Protein AF-A0A7S2D894-F1 (afdb_monomer)

Secondary structure (DSSP, 8-state):
------S-GGGT---TT---TT--EEEE-SSEEEEE-TTT--EEEEE-GGGTT--TT---TT--EEEE-SSEEEEE-TTT-BEEEEE-GGGTT--TT-B-TT--EEEE-SSEEEEE-TTT--EEEEE--SGGGT-HHHHTT----TTEEEEE-SSEEEEEETTTTEEEEEESHHHH--TT---TT--------

Structure (mmCIF, N/CA/C/O backbone):
data_AF-A0A7S2D894-F1
#
_entry.id   AF-A0A7S2D894-F1
#
loop_
_atom_site.group_PDB
_atom_site.id
_atom_site.type_symbol
_atom_site.label_atom_id
_atom_site.label_alt_id
_atom_site.label_comp_id
_atom_site.label_asym_id
_atom_site.label_entity_id
_atom_site.label_seq_id
_atom_site.pdbx_PDB_ins_code
_atom_site.Cartn_x
_atom_site.Cartn_y
_atom_site.Cartn_z
_atom_site.occupancy
_atom_site.B_iso_or_equiv
_atom_site.auth_seq_id
_atom_site.auth_comp_id
_atom_site.auth_asym_id
_atom_site.auth_atom_id
_atom_site.pdbx_PDB_model_num
ATOM 1 N N . GLY A 1 1 ? 8.855 -18.938 -13.228 1.00 66.06 1 GLY A N 1
ATOM 2 C CA . GLY A 1 1 ? 7.550 -18.723 -13.880 1.00 66.06 1 GLY A CA 1
ATOM 3 C C . GLY A 1 1 ? 7.700 -17.667 -14.952 1.00 66.06 1 GLY A C 1
ATOM 4 O O . GLY A 1 1 ? 8.710 -16.975 -14.951 1.00 66.06 1 GLY A O 1
ATOM 5 N N . THR A 1 2 ? 6.737 -17.564 -15.861 1.00 84.06 2 THR A N 1
ATOM 6 C CA . THR A 1 2 ? 6.652 -16.493 -16.866 1.00 84.06 2 THR A CA 1
ATOM 7 C C . THR A 1 2 ? 5.579 -15.498 -16.435 1.00 84.06 2 THR A C 1
ATOM 9 O O . THR A 1 2 ? 4.504 -15.926 -16.018 1.00 84.06 2 THR A O 1
ATOM 12 N N . VAL A 1 3 ? 5.857 -14.196 -16.515 1.00 91.06 3 VAL A N 1
ATOM 13 C CA . VAL A 1 3 ? 4.852 -13.151 -16.259 1.00 91.06 3 VAL A CA 1
ATOM 14 C C . VAL A 1 3 ? 4.133 -12.830 -17.567 1.00 91.06 3 VAL A C 1
ATOM 16 O O . VAL A 1 3 ? 4.747 -12.801 -18.631 1.00 91.06 3 VAL A O 1
ATOM 19 N N . THR A 1 4 ? 2.821 -12.637 -17.508 1.00 94.25 4 THR A N 1
ATOM 20 C CA . THR A 1 4 ? 1.994 -12.262 -18.659 1.00 94.25 4 THR A CA 1
ATOM 21 C C . THR A 1 4 ? 1.015 -11.193 -18.215 1.00 94.25 4 THR A C 1
ATOM 23 O O . THR A 1 4 ? 0.471 -11.282 -17.116 1.00 94.25 4 THR A O 1
ATOM 26 N N . CYS A 1 5 ? 0.799 -10.199 -19.071 1.00 96.00 5 CYS A N 1
ATOM 27 C CA . CYS A 1 5 ? -0.070 -9.063 -18.801 1.00 96.00 5 CYS A CA 1
ATOM 28 C C . CYS A 1 5 ? -1.133 -8.955 -19.889 1.00 96.00 5 CYS A C 1
ATOM 30 O O . CYS A 1 5 ? -0.911 -9.357 -21.034 1.00 96.00 5 CYS A O 1
ATOM 32 N N . TRP A 1 6 ? -2.299 -8.452 -19.503 1.00 96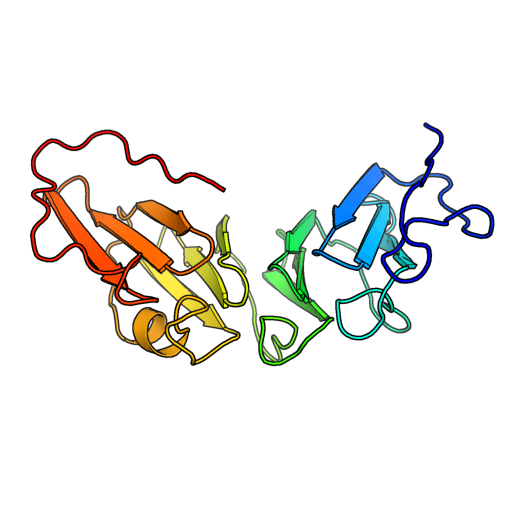.56 6 TRP A N 1
ATOM 33 C CA . TRP A 1 6 ? -3.417 -8.170 -20.393 1.00 96.56 6 TRP A CA 1
ATOM 34 C C . TRP A 1 6 ? -4.226 -6.998 -19.833 1.00 96.56 6 TRP A C 1
ATOM 36 O O . TRP A 1 6 ? -4.169 -6.714 -18.637 1.00 96.56 6 TRP A O 1
ATOM 46 N N . GLY A 1 7 ? -5.017 -6.346 -20.685 1.00 96.62 7 GLY A N 1
ATOM 47 C CA . GLY A 1 7 ? -5.858 -5.207 -20.310 1.00 96.62 7 GLY A CA 1
ATOM 48 C C . GLY A 1 7 ? -5.353 -3.894 -20.900 1.00 96.62 7 GLY A C 1
ATOM 49 O O . GLY A 1 7 ? -4.698 -3.892 -21.939 1.00 96.62 7 GLY A O 1
ATOM 50 N N . ASP A 1 8 ? -5.691 -2.781 -20.250 1.00 96.88 8 ASP A N 1
ATOM 51 C CA . ASP A 1 8 ? -5.277 -1.443 -20.675 1.00 96.88 8 ASP A CA 1
ATOM 52 C C . ASP A 1 8 ? -3.750 -1.275 -20.537 1.00 96.88 8 ASP A C 1
ATOM 54 O O . ASP A 1 8 ? -3.239 -1.331 -19.413 1.00 96.88 8 ASP A O 1
ATOM 58 N N . PRO A 1 9 ? -3.005 -1.046 -21.637 1.00 94.38 9 PRO A N 1
ATOM 59 C CA . PRO A 1 9 ? -1.559 -0.847 -21.588 1.00 94.38 9 PRO A CA 1
ATOM 60 C C . PRO A 1 9 ? -1.128 0.307 -20.675 1.00 94.38 9 PRO A C 1
ATOM 62 O O . PRO A 1 9 ? -0.107 0.187 -20.000 1.00 94.38 9 PRO A O 1
ATOM 65 N N . ALA A 1 10 ? -1.913 1.390 -20.597 1.00 94.31 10 ALA A N 1
ATOM 66 C CA . ALA A 1 10 ? -1.601 2.535 -19.739 1.00 94.31 10 ALA A CA 1
ATOM 67 C C . ALA A 1 10 ? -1.714 2.190 -18.245 1.00 94.31 10 ALA A C 1
ATOM 69 O O . ALA A 1 10 ? -1.008 2.765 -17.421 1.00 94.31 10 ALA A O 1
ATOM 70 N N . ALA A 1 11 ? -2.550 1.205 -17.907 1.00 95.94 11 ALA A N 1
ATOM 71 C CA . ALA A 1 11 ? -2.736 0.692 -16.554 1.00 95.94 11 ALA A CA 1
ATOM 72 C C . ALA A 1 11 ? -1.860 -0.538 -16.240 1.00 95.94 11 ALA A C 1
ATOM 74 O O . ALA A 1 11 ? -2.081 -1.200 -15.230 1.00 95.94 11 ALA A O 1
ATOM 75 N N . GLY A 1 12 ? -0.895 -0.874 -17.105 1.00 95.69 12 GLY A N 1
ATOM 76 C CA . GLY A 1 12 ? 0.020 -2.004 -16.919 1.00 95.69 12 GLY A CA 1
ATOM 77 C C . GLY A 1 12 ? -0.404 -3.316 -17.592 1.00 95.69 12 GLY A C 1
ATOM 78 O O . GLY A 1 12 ? 0.168 -4.369 -17.308 1.00 95.69 12 GLY A O 1
ATOM 79 N N . GLY A 1 13 ? -1.374 -3.260 -18.508 1.00 96.81 13 GLY A N 1
ATOM 80 C CA . GLY A 1 13 ? -1.838 -4.401 -19.301 1.00 96.81 13 GLY A CA 1
ATOM 81 C C . GLY A 1 13 ? -0.860 -4.894 -20.376 1.00 96.81 13 GLY A C 1
ATOM 82 O O . GLY A 1 13 ? -1.142 -5.902 -21.019 1.00 96.81 13 GLY A O 1
ATOM 83 N N . ASP A 1 14 ? 0.287 -4.233 -20.561 1.00 95.31 14 ASP A N 1
ATOM 84 C CA . ASP A 1 14 ? 1.365 -4.662 -21.459 1.00 95.31 14 ASP A CA 1
ATOM 85 C C . ASP A 1 14 ? 2.699 -4.752 -20.704 1.00 95.31 14 ASP A C 1
ATOM 87 O O . ASP A 1 14 ? 3.135 -3.790 -20.074 1.00 95.31 14 ASP A O 1
ATOM 91 N N . CYS A 1 15 ? 3.347 -5.916 -20.772 1.00 94.88 15 CYS A N 1
ATOM 92 C CA . CYS A 1 15 ? 4.665 -6.162 -20.180 1.00 94.88 15 CYS A CA 1
ATOM 93 C C . CYS A 1 15 ? 5.618 -6.920 -21.109 1.00 94.88 15 CYS A C 1
ATOM 95 O O . CYS A 1 15 ? 6.572 -7.545 -20.646 1.00 94.88 15 CYS A O 1
ATOM 97 N N . ARG A 1 16 ? 5.369 -6.894 -22.424 1.00 92.94 16 ARG A N 1
ATOM 98 C CA . ARG A 1 16 ? 6.169 -7.660 -23.397 1.00 92.94 16 ARG A CA 1
ATOM 99 C C . ARG A 1 16 ? 7.630 -7.209 -23.469 1.00 92.94 16 ARG A C 1
ATOM 101 O O . ARG A 1 16 ? 8.493 -8.035 -23.741 1.00 92.94 16 ARG A O 1
ATOM 108 N N . ASP A 1 17 ? 7.890 -5.939 -23.168 1.00 91.94 17 ASP A N 1
ATOM 109 C CA . ASP A 1 17 ? 9.224 -5.329 -23.228 1.00 91.94 17 ASP A CA 1
ATOM 110 C C . ASP A 1 17 ? 9.919 -5.245 -21.852 1.00 91.94 17 ASP A C 1
ATOM 112 O O . ASP A 1 17 ? 10.939 -4.570 -21.705 1.00 91.94 17 ASP A O 1
ATOM 116 N N . LEU A 1 18 ? 9.376 -5.914 -20.825 1.00 94.88 18 LEU A N 1
ATOM 117 C CA . LEU A 1 18 ? 9.911 -5.881 -19.461 1.00 94.88 18 LEU A CA 1
ATOM 118 C C . LEU A 1 18 ? 10.742 -7.130 -19.139 1.00 94.88 18 LEU A C 1
ATOM 120 O O . LEU A 1 18 ? 10.306 -8.264 -19.345 1.00 94.88 18 LEU A O 1
ATOM 124 N N . ASP A 1 19 ? 11.918 -6.931 -18.539 1.00 92.69 19 ASP A N 1
ATOM 125 C CA . ASP A 1 19 ? 12.706 -8.021 -17.955 1.00 92.69 19 ASP A CA 1
ATOM 126 C C . ASP A 1 19 ? 12.178 -8.389 -16.561 1.00 92.69 19 ASP A C 1
ATOM 128 O O . ASP A 1 19 ? 12.599 -7.847 -15.537 1.00 92.69 19 ASP A O 1
ATOM 132 N N . LEU A 1 20 ? 11.257 -9.350 -16.538 1.00 95.12 20 LEU A N 1
ATOM 133 C CA . LEU A 1 20 ? 10.632 -9.883 -15.323 1.00 95.12 20 LEU A CA 1
ATOM 134 C C . LEU A 1 20 ? 11.240 -11.235 -14.903 1.00 95.12 20 LEU A C 1
ATOM 136 O O . LEU A 1 20 ? 10.632 -12.020 -14.166 1.00 95.12 20 LEU A O 1
ATOM 140 N N . ALA A 1 21 ? 12.441 -11.555 -15.395 1.00 92.81 21 ALA A N 1
ATOM 141 C CA . ALA A 1 21 ? 13.112 -12.796 -15.043 1.00 92.81 21 ALA A CA 1
ATOM 142 C C . ALA A 1 21 ? 13.540 -12.793 -13.567 1.00 92.81 21 ALA A C 1
ATOM 144 O O . ALA A 1 21 ? 14.155 -11.853 -13.059 1.00 92.81 21 ALA A O 1
ATOM 145 N N . GLY A 1 22 ? 13.234 -13.890 -12.871 1.00 92.75 22 GLY A N 1
ATOM 146 C CA . GLY A 1 22 ? 13.586 -14.060 -11.461 1.00 92.75 22 GLY A CA 1
ATOM 147 C C . GLY A 1 22 ? 12.704 -13.280 -10.483 1.00 92.75 22 GLY A C 1
ATOM 148 O O . GLY A 1 22 ? 13.035 -13.240 -9.301 1.00 92.75 22 GLY A O 1
ATOM 149 N N . THR A 1 23 ? 11.598 -12.681 -10.934 1.00 95.00 23 THR A N 1
ATOM 150 C CA . THR A 1 23 ? 10.561 -12.139 -10.047 1.00 95.00 23 THR A CA 1
ATOM 151 C C . THR A 1 23 ? 10.047 -13.223 -9.103 1.00 95.00 23 THR A C 1
ATOM 153 O O . THR A 1 23 ? 9.731 -14.335 -9.534 1.00 95.00 23 THR A O 1
ATOM 156 N N . THR A 1 24 ? 9.957 -12.891 -7.815 1.00 94.62 24 THR A N 1
ATOM 157 C CA . THR A 1 24 ? 9.376 -13.765 -6.787 1.00 94.62 24 THR A CA 1
ATOM 158 C C . THR A 1 24 ? 7.957 -13.341 -6.436 1.00 94.62 24 THR A C 1
ATOM 160 O O . THR A 1 24 ? 7.134 -14.195 -6.127 1.00 94.62 24 THR A O 1
ATOM 163 N N . ASP A 1 25 ? 7.660 -12.041 -6.527 1.00 95.56 25 ASP A N 1
ATOM 164 C CA . ASP A 1 25 ? 6.392 -11.457 -6.098 1.00 95.56 25 ASP A CA 1
ATOM 165 C C . ASP A 1 25 ? 5.964 -10.322 -7.030 1.00 95.56 25 ASP A C 1
ATOM 167 O O . ASP A 1 25 ? 6.802 -9.574 -7.537 1.00 95.56 25 ASP A O 1
ATOM 171 N N . ILE A 1 26 ? 4.655 -10.174 -7.226 1.00 96.62 26 ILE A N 1
ATOM 172 C CA . ILE A 1 26 ? 4.049 -9.066 -7.970 1.00 96.62 26 ILE A CA 1
ATOM 173 C C . ILE A 1 26 ? 2.983 -8.427 -7.089 1.00 96.62 26 ILE A C 1
ATOM 175 O O . ILE A 1 26 ? 2.198 -9.130 -6.454 1.00 96.62 26 ILE A O 1
ATOM 179 N N . TYR A 1 27 ? 2.955 -7.100 -7.079 1.00 97.81 27 TYR A N 1
ATOM 180 C CA . TYR A 1 27 ? 1.959 -6.297 -6.377 1.00 97.81 27 TYR A CA 1
ATOM 181 C C . TYR A 1 27 ? 1.362 -5.278 -7.336 1.00 97.81 27 TYR A C 1
ATOM 183 O O . TYR A 1 27 ? 1.982 -4.940 -8.346 1.00 97.81 27 TYR A O 1
ATOM 191 N N . SER A 1 28 ? 0.177 -4.772 -7.006 1.00 98.00 28 SER A N 1
ATOM 192 C CA . SER A 1 28 ? -0.565 -3.857 -7.866 1.00 98.00 28 SER A CA 1
ATOM 193 C C . SER A 1 28 ? -1.259 -2.758 -7.073 1.00 98.00 28 SER A C 1
ATOM 195 O O . SER A 1 28 ? -1.838 -3.024 -6.022 1.00 98.00 28 SER A O 1
ATOM 197 N N . THR A 1 29 ? -1.274 -1.551 -7.625 1.00 98.38 29 THR A N 1
ATOM 198 C CA . THR A 1 29 ? -2.331 -0.570 -7.363 1.00 98.38 29 THR A CA 1
ATOM 199 C C . THR A 1 29 ? -3.428 -0.762 -8.413 1.00 98.38 29 THR A C 1
ATOM 201 O O . THR A 1 29 ? -3.447 -1.754 -9.140 1.00 98.38 29 THR A O 1
ATOM 204 N N . TYR A 1 30 ? -4.372 0.168 -8.519 1.00 97.50 30 TYR A N 1
ATOM 205 C CA . TYR A 1 30 ? -5.433 0.059 -9.522 1.00 97.50 30 TYR A CA 1
ATOM 206 C C . TYR A 1 30 ? -4.940 0.261 -10.969 1.00 97.50 30 TYR A C 1
ATOM 208 O O . TYR A 1 30 ? -5.576 -0.232 -11.897 1.00 97.50 30 TYR A O 1
ATOM 216 N N . HIS A 1 31 ? -3.826 0.978 -11.167 1.00 97.94 31 HIS A N 1
ATOM 217 C CA . HIS A 1 31 ? -3.291 1.316 -12.496 1.00 97.94 31 HIS A CA 1
ATOM 218 C C . HIS A 1 31 ? -1.782 1.077 -12.649 1.00 97.94 31 HIS A C 1
ATOM 220 O O . HIS A 1 31 ? -1.195 1.503 -13.642 1.00 97.94 31 HIS A O 1
ATOM 226 N N . ALA A 1 32 ? -1.135 0.420 -11.688 1.00 98.44 32 ALA A N 1
ATOM 227 C CA . ALA A 1 32 ? 0.289 0.130 -11.766 1.00 98.44 32 ALA A CA 1
ATOM 228 C C . ALA A 1 32 ? 0.650 -1.175 -11.067 1.00 98.44 32 ALA A C 1
ATOM 230 O O . ALA A 1 32 ? -0.091 -1.684 -10.225 1.00 98.44 32 ALA A O 1
ATOM 231 N N . PHE A 1 33 ? 1.834 -1.679 -11.394 1.00 98.56 33 PHE A N 1
ATOM 232 C CA . PHE A 1 33 ? 2.382 -2.913 -10.861 1.00 98.56 33 PHE A CA 1
ATOM 233 C C . PHE A 1 33 ? 3.847 -2.746 -10.477 1.00 98.56 33 PHE A C 1
ATOM 235 O O . PHE A 1 33 ? 4.571 -1.919 -11.036 1.00 98.56 33 PHE A O 1
ATOM 242 N N . VAL A 1 34 ? 4.290 -3.596 -9.555 1.00 98.12 34 VAL A N 1
ATOM 243 C CA . VAL A 1 34 ? 5.701 -3.799 -9.233 1.00 98.12 34 VAL A CA 1
ATOM 244 C C . VAL A 1 34 ? 5.993 -5.290 -9.149 1.00 98.12 34 VAL A C 1
ATOM 246 O O . VAL A 1 34 ? 5.350 -6.029 -8.404 1.00 98.12 34 VAL A O 1
ATOM 249 N N . ALA A 1 35 ? 6.991 -5.729 -9.903 1.00 97.00 35 ALA A N 1
ATOM 250 C CA . ALA A 1 35 ? 7.586 -7.047 -9.797 1.00 97.00 35 ALA A CA 1
ATOM 251 C C . ALA A 1 35 ? 8.843 -6.939 -8.938 1.00 97.00 35 ALA A C 1
ATOM 253 O O . ALA A 1 35 ? 9.737 -6.158 -9.257 1.00 97.00 35 ALA A O 1
ATOM 254 N N . LEU A 1 36 ? 8.925 -7.728 -7.869 1.00 96.25 36 LEU A N 1
ATOM 255 C CA . LEU A 1 36 ? 10.042 -7.748 -6.931 1.00 96.25 36 LEU A CA 1
ATOM 256 C C . LEU A 1 36 ? 10.686 -9.135 -6.919 1.00 96.25 36 LEU A C 1
ATOM 258 O O . LEU A 1 36 ? 10.008 -10.159 -6.836 1.00 96.25 36 LEU A O 1
ATOM 262 N N . ASN A 1 37 ? 12.013 -9.169 -6.944 1.00 94.56 37 ASN A N 1
ATOM 263 C CA . ASN A 1 37 ? 12.784 -10.307 -6.470 1.00 94.56 37 ASN A CA 1
ATOM 264 C C . ASN A 1 37 ? 13.166 -10.044 -5.008 1.00 94.56 37 ASN A C 1
ATOM 266 O O . ASN A 1 37 ? 14.099 -9.288 -4.736 1.00 94.56 37 ASN A O 1
ATOM 270 N N . ARG A 1 38 ? 12.449 -10.660 -4.061 1.00 91.56 38 ARG A N 1
ATOM 271 C CA . ARG A 1 38 ? 12.660 -10.444 -2.616 1.00 91.56 38 ARG A CA 1
ATOM 272 C C . ARG A 1 38 ? 14.054 -10.861 -2.137 1.00 91.56 38 ARG A C 1
ATOM 274 O O . ARG A 1 38 ? 14.516 -10.353 -1.123 1.00 91.56 38 ARG A O 1
ATOM 281 N N . ASN A 1 39 ? 14.737 -11.748 -2.864 1.00 91.75 39 ASN A N 1
ATOM 282 C CA . ASN A 1 39 ? 16.070 -12.221 -2.485 1.00 91.75 39 ASN A CA 1
ATOM 283 C C . ASN A 1 39 ? 17.173 -11.224 -2.858 1.00 91.75 39 ASN A C 1
ATOM 285 O O . ASN A 1 39 ? 18.184 -11.148 -2.168 1.00 91.75 39 ASN A O 1
ATOM 289 N N . THR A 1 40 ? 17.002 -10.482 -3.956 1.00 93.69 40 THR A N 1
ATOM 290 C CA . THR A 1 40 ? 18.022 -9.544 -4.460 1.00 93.69 40 THR A CA 1
ATOM 291 C C . THR A 1 40 ? 17.650 -8.079 -4.264 1.00 93.69 40 THR A C 1
ATOM 293 O O . THR A 1 40 ? 18.526 -7.221 -4.306 1.00 93.69 40 THR A O 1
ATOM 296 N N . GLY A 1 41 ? 16.364 -7.771 -4.084 1.00 94.12 41 GLY A N 1
ATOM 297 C CA . GLY A 1 41 ? 15.849 -6.405 -4.116 1.00 94.12 41 GLY A CA 1
ATOM 298 C C . GLY A 1 41 ? 15.743 -5.811 -5.527 1.00 94.12 41 GLY A C 1
ATOM 299 O O . GLY A 1 41 ? 15.450 -4.624 -5.651 1.00 94.12 41 GLY A O 1
ATOM 300 N N . LYS A 1 42 ? 15.967 -6.587 -6.602 1.00 94.88 42 LYS A N 1
ATOM 301 C CA . LYS A 1 42 ? 15.693 -6.116 -7.973 1.00 94.88 42 LYS A CA 1
ATOM 302 C C . LYS A 1 42 ? 14.185 -5.930 -8.132 1.00 94.88 42 LYS A C 1
ATOM 304 O O . LYS A 1 42 ? 13.428 -6.870 -7.883 1.00 94.88 42 LYS A O 1
ATOM 309 N N . ALA A 1 43 ? 13.769 -4.748 -8.575 1.00 96.56 43 ALA A N 1
ATOM 310 C CA . ALA A 1 43 ? 12.374 -4.441 -8.848 1.00 96.56 43 ALA A CA 1
ATOM 311 C C . ALA A 1 43 ? 12.184 -3.846 -10.246 1.00 96.56 43 ALA A C 1
ATOM 313 O O . ALA A 1 43 ? 13.089 -3.226 -10.807 1.00 96.56 43 ALA A O 1
ATOM 314 N N . THR A 1 44 ? 10.998 -4.039 -10.808 1.00 97.44 44 THR A N 1
ATOM 315 C CA . THR A 1 44 ? 10.566 -3.426 -12.067 1.00 97.44 44 THR A CA 1
ATOM 316 C C . THR A 1 44 ? 9.130 -2.969 -11.895 1.00 97.44 44 THR A C 1
ATOM 318 O O . THR A 1 44 ? 8.281 -3.775 -11.520 1.00 97.44 44 THR A O 1
ATOM 321 N N . CYS A 1 45 ? 8.871 -1.687 -12.143 1.00 98.12 45 CYS A N 1
ATOM 322 C CA . CYS A 1 45 ? 7.534 -1.103 -12.078 1.00 98.12 45 CYS A CA 1
ATOM 323 C C . CYS A 1 45 ? 7.048 -0.733 -13.474 1.00 98.12 45 CYS A C 1
ATOM 325 O O . CYS A 1 45 ? 7.860 -0.424 -14.348 1.00 98.12 45 CYS A O 1
ATOM 327 N N . TRP A 1 46 ? 5.736 -0.820 -13.679 1.00 98.44 46 TRP A N 1
ATOM 328 C CA . TRP A 1 46 ? 5.087 -0.432 -14.928 1.00 98.44 46 TRP A CA 1
ATOM 329 C C . TRP A 1 46 ? 3.617 -0.054 -14.699 1.00 98.44 46 TRP A C 1
ATOM 331 O O . TRP A 1 46 ? 3.053 -0.316 -13.634 1.00 98.44 46 TRP A O 1
ATOM 341 N N . GLY A 1 47 ? 2.999 0.565 -15.706 1.00 98.12 47 GLY A N 1
ATOM 342 C CA . GLY A 1 47 ? 1.670 1.180 -15.622 1.00 98.12 47 GLY A CA 1
ATOM 343 C C . GLY A 1 47 ? 1.753 2.689 -15.386 1.00 98.12 47 GLY A C 1
ATOM 344 O O . GLY A 1 47 ? 2.757 3.313 -15.732 1.00 98.12 47 GLY A O 1
ATOM 345 N N . ASP A 1 48 ? 0.712 3.277 -14.800 1.00 98.38 48 ASP A N 1
ATOM 346 C CA . ASP A 1 48 ? 0.614 4.722 -14.586 1.00 98.38 48 ASP A CA 1
ATOM 347 C C . ASP A 1 48 ? 1.667 5.199 -13.560 1.00 98.38 48 ASP A C 1
ATOM 349 O O . ASP A 1 48 ? 1.599 4.816 -12.382 1.00 98.38 48 ASP A O 1
ATOM 353 N N . PRO A 1 49 ? 2.622 6.071 -13.947 1.00 97.69 49 PRO A N 1
ATOM 354 C CA . PRO A 1 49 ? 3.651 6.577 -13.038 1.00 97.69 49 PRO A CA 1
ATOM 355 C C . PRO A 1 49 ? 3.082 7.292 -11.808 1.00 97.69 49 PRO A C 1
ATOM 357 O O . PRO A 1 49 ? 3.637 7.182 -10.714 1.00 97.69 49 PRO A O 1
ATOM 360 N N . THR A 1 50 ? 1.943 7.978 -11.951 1.00 98.06 50 THR A N 1
ATOM 361 C CA . THR A 1 50 ? 1.290 8.698 -10.848 1.00 98.06 50 THR A CA 1
ATOM 362 C C . THR A 1 50 ? 0.670 7.754 -9.812 1.00 98.06 50 THR A C 1
ATOM 364 O O . THR A 1 50 ? 0.452 8.168 -8.675 1.00 98.06 50 THR A O 1
ATOM 367 N N . TRP A 1 51 ? 0.469 6.475 -10.162 1.00 98.44 51 TRP A N 1
ATOM 368 C CA . TRP A 1 51 ? -0.064 5.420 -9.286 1.00 98.44 51 TRP A CA 1
ATOM 369 C C . TRP A 1 51 ? 1.004 4.389 -8.898 1.00 98.44 51 TRP A C 1
ATOM 371 O O . TRP A 1 51 ? 0.683 3.331 -8.354 1.00 98.44 51 TRP A O 1
ATOM 381 N N . GLY A 1 52 ? 2.277 4.696 -9.169 1.00 98.25 52 GLY A N 1
ATOM 382 C CA . GLY A 1 52 ? 3.426 3.883 -8.776 1.00 98.25 52 GLY A CA 1
ATOM 383 C C . GLY A 1 52 ? 4.029 3.025 -9.889 1.00 98.25 52 GLY A C 1
ATOM 384 O O . GLY A 1 52 ? 4.823 2.133 -9.591 1.00 98.25 52 GLY A O 1
ATOM 385 N N . GLY A 1 53 ? 3.685 3.296 -11.152 1.00 98.25 53 GLY A N 1
ATOM 386 C CA . GLY A 1 53 ? 4.255 2.626 -12.327 1.00 98.25 53 GLY A CA 1
ATOM 387 C C . GLY A 1 53 ? 5.718 2.977 -12.609 1.00 98.25 53 GLY A C 1
ATOM 388 O O . GLY A 1 53 ? 6.340 2.339 -13.449 1.00 98.25 53 GLY A O 1
ATOM 389 N N . ASP A 1 54 ? 6.289 3.941 -11.884 1.00 97.62 54 ASP A N 1
ATOM 390 C CA . ASP A 1 54 ? 7.710 4.280 -11.918 1.00 97.62 54 ASP A CA 1
ATOM 391 C C . ASP A 1 54 ? 8.321 4.116 -10.518 1.00 97.62 54 ASP A C 1
ATOM 393 O O . ASP A 1 54 ? 7.861 4.717 -9.545 1.00 97.62 54 ASP A O 1
ATOM 397 N N . CYS A 1 55 ? 9.359 3.285 -10.423 1.00 97.12 55 CYS A N 1
ATOM 398 C CA . CYS A 1 55 ? 10.180 3.114 -9.222 1.00 97.12 55 CYS A CA 1
ATOM 399 C C . CYS A 1 55 ? 11.674 3.314 -9.498 1.00 97.12 55 CYS A C 1
ATOM 401 O O . CYS A 1 55 ? 12.532 2.773 -8.792 1.00 97.12 55 CYS A O 1
ATOM 403 N N . SER A 1 56 ? 12.001 4.087 -10.533 1.00 95.38 56 SER A N 1
ATOM 404 C CA . SER A 1 56 ? 13.373 4.489 -10.814 1.00 95.38 56 SER A CA 1
ATOM 405 C C . SER A 1 56 ? 13.983 5.231 -9.613 1.00 95.38 56 SER A C 1
ATOM 407 O O . SER A 1 56 ? 13.353 6.058 -8.958 1.00 95.38 56 SER A O 1
ATOM 409 N N . GLY A 1 57 ? 15.221 4.875 -9.261 1.00 93.75 57 GLY A N 1
ATOM 410 C CA . GLY A 1 57 ? 15.925 5.454 -8.109 1.00 93.75 57 GLY A CA 1
ATOM 411 C C . GLY A 1 57 ? 15.508 4.918 -6.732 1.00 93.75 57 GLY A C 1
ATOM 412 O O . GLY A 1 57 ? 16.112 5.314 -5.735 1.00 93.75 57 GLY A O 1
ATOM 413 N N . LEU A 1 58 ? 14.538 4.000 -6.647 1.00 96.56 58 LEU A N 1
ATOM 414 C CA . LEU A 1 58 ? 14.138 3.379 -5.381 1.00 96.56 58 LEU A CA 1
ATOM 415 C C . LEU A 1 58 ? 14.984 2.139 -5.059 1.00 96.56 58 LEU A C 1
ATOM 417 O O . LEU A 1 58 ? 15.368 1.373 -5.942 1.00 96.56 58 LEU A O 1
ATOM 421 N N . ASN A 1 59 ? 15.258 1.924 -3.768 1.00 94.19 59 ASN A N 1
ATOM 422 C CA . ASN A 1 59 ? 16.046 0.789 -3.286 1.00 94.19 59 ASN A CA 1
ATOM 423 C C . ASN A 1 59 ? 15.190 -0.201 -2.481 1.00 94.19 59 ASN A C 1
ATOM 425 O O . ASN A 1 59 ? 14.772 0.076 -1.349 1.00 94.19 59 ASN A O 1
ATOM 429 N N . PHE A 1 60 ? 15.016 -1.398 -3.044 1.00 96.44 60 PHE A N 1
ATOM 430 C CA . PHE A 1 60 ? 14.248 -2.487 -2.443 1.00 96.44 60 PHE A CA 1
ATOM 431 C C . PHE A 1 60 ? 15.112 -3.565 -1.765 1.00 96.44 60 PHE A C 1
ATOM 433 O O . PHE A 1 60 ? 14.599 -4.608 -1.367 1.00 96.44 60 PHE A O 1
ATOM 440 N N . THR A 1 61 ? 16.415 -3.331 -1.583 1.00 94.88 61 THR A N 1
ATOM 441 C CA . THR A 1 61 ? 17.311 -4.277 -0.894 1.00 94.88 61 THR A CA 1
ATOM 442 C C . THR A 1 61 ? 16.838 -4.525 0.539 1.00 94.88 61 THR A C 1
ATOM 444 O O . THR A 1 61 ? 16.700 -3.584 1.319 1.00 94.88 61 THR A O 1
ATOM 447 N N . GLY A 1 62 ? 16.580 -5.784 0.896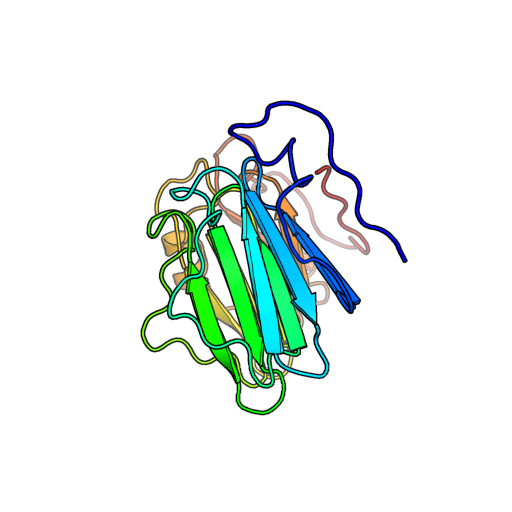 1.00 94.06 62 GLY A N 1
ATOM 448 C CA . GLY A 1 62 ? 16.075 -6.152 2.225 1.00 94.06 62 GLY A CA 1
ATOM 449 C C . GLY A 1 62 ? 14.586 -5.854 2.453 1.00 94.06 62 GLY A C 1
ATOM 450 O O . GLY A 1 62 ? 14.091 -6.047 3.560 1.00 94.06 62 GLY A O 1
ATOM 451 N N . ILE A 1 63 ? 13.845 -5.408 1.430 1.00 95.31 63 ILE A N 1
ATOM 452 C CA . ILE A 1 63 ? 12.386 -5.296 1.527 1.00 95.31 63 ILE A CA 1
ATOM 453 C C . ILE A 1 63 ? 11.776 -6.689 1.637 1.00 95.31 63 ILE A 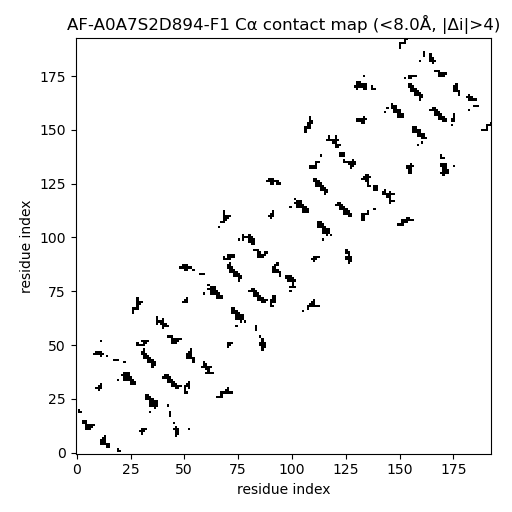C 1
ATOM 455 O O . ILE A 1 63 ? 12.041 -7.581 0.834 1.00 95.31 63 ILE A O 1
ATOM 459 N N . SER A 1 64 ? 10.906 -6.840 2.629 1.00 89.25 64 SER A N 1
ATOM 460 C CA . SER A 1 64 ? 10.262 -8.112 2.950 1.00 89.25 64 SER A CA 1
ATOM 461 C C . SER A 1 64 ? 8.851 -8.227 2.375 1.00 89.25 64 SER A C 1
ATOM 463 O O . SER A 1 64 ? 8.406 -9.315 2.016 1.00 89.25 64 SER A O 1
ATOM 465 N N . THR A 1 65 ? 8.120 -7.117 2.28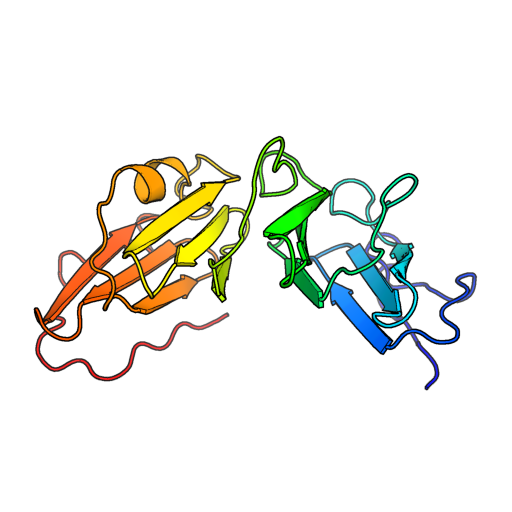6 1.00 91.38 65 THR A N 1
ATOM 466 C CA . THR A 1 65 ? 6.724 -7.081 1.836 1.00 91.38 65 THR A CA 1
ATOM 467 C C . THR A 1 65 ? 6.415 -5.712 1.244 1.00 91.38 65 THR A C 1
ATOM 469 O O . THR A 1 65 ? 6.974 -4.703 1.682 1.00 91.38 65 THR A O 1
ATOM 472 N N . ILE A 1 66 ? 5.538 -5.695 0.241 1.00 97.56 66 ILE A N 1
ATOM 473 C CA . ILE A 1 66 ? 4.939 -4.484 -0.313 1.00 97.56 66 ILE A CA 1
ATOM 474 C C . ILE A 1 66 ? 3.435 -4.525 -0.025 1.00 97.56 66 ILE A C 1
ATOM 476 O O . ILE A 1 66 ? 2.796 -5.564 -0.171 1.00 97.56 66 ILE A O 1
ATOM 480 N N . TYR A 1 67 ? 2.896 -3.388 0.384 1.00 97.81 67 TYR A N 1
ATOM 481 C CA . TYR A 1 67 ? 1.476 -3.116 0.556 1.00 97.81 67 TYR A CA 1
ATOM 482 C C . TYR A 1 67 ? 1.055 -2.049 -0.450 1.00 97.81 67 TYR A C 1
ATOM 484 O O . TYR A 1 67 ? 1.892 -1.312 -0.979 1.00 97.81 67 TYR A O 1
ATOM 492 N N . SER A 1 68 ? -0.244 -1.942 -0.700 1.00 98.12 68 SER A N 1
ATOM 493 C CA . SER A 1 68 ? -0.793 -0.999 -1.668 1.00 98.12 68 SER A CA 1
ATOM 494 C C . SER A 1 68 ? -2.080 -0.381 -1.148 1.00 98.12 68 SER A C 1
ATOM 496 O O . SER A 1 68 ? -2.960 -1.100 -0.683 1.00 98.12 68 SER A O 1
ATOM 498 N N . THR A 1 69 ? -2.223 0.933 -1.301 1.00 98.19 69 THR A N 1
ATOM 499 C CA . THR A 1 69 ? -3.553 1.534 -1.406 1.00 98.19 69 THR A CA 1
ATOM 500 C C . THR A 1 69 ? -4.047 1.379 -2.843 1.00 98.19 69 THR A C 1
ATOM 502 O O . THR A 1 69 ? -3.399 0.761 -3.692 1.00 98.19 69 THR A O 1
ATOM 505 N N . ARG A 1 70 ? -5.179 2.002 -3.172 1.00 97.50 70 ARG A N 1
ATOM 506 C CA . ARG A 1 70 ? -5.636 2.052 -4.559 1.00 97.50 70 ARG A CA 1
ATOM 507 C C . ARG A 1 70 ? -4.683 2.847 -5.468 1.00 97.50 70 ARG A C 1
ATOM 509 O O . ARG A 1 70 ? -4.674 2.574 -6.664 1.00 97.50 70 ARG A O 1
ATOM 516 N N . TYR A 1 71 ? -3.887 3.779 -4.925 1.00 98.31 71 TYR A N 1
ATOM 517 C CA . TYR A 1 71 ? -3.089 4.760 -5.693 1.00 98.31 71 TYR A CA 1
ATOM 518 C C . TYR A 1 71 ? -1.581 4.746 -5.403 1.00 98.31 71 TYR A C 1
ATOM 520 O O . TYR A 1 71 ? -0.831 5.469 -6.057 1.00 98.31 71 TYR A O 1
ATOM 528 N N . ALA A 1 72 ? -1.126 4.024 -4.382 1.00 98.62 72 ALA A N 1
ATOM 529 C CA . ALA A 1 72 ? 0.259 4.092 -3.932 1.00 98.62 72 ALA A CA 1
ATOM 530 C C . ALA A 1 72 ? 0.730 2.773 -3.326 1.00 98.62 72 ALA A C 1
ATOM 532 O O . ALA A 1 72 ? -0.077 1.950 -2.893 1.00 98.62 72 ALA A O 1
ATOM 533 N N . PHE A 1 73 ? 2.047 2.616 -3.243 1.00 98.75 73 PHE A N 1
ATOM 534 C CA . PHE A 1 73 ? 2.699 1.470 -2.630 1.00 98.75 73 PHE A CA 1
ATOM 535 C C . PHE A 1 73 ? 3.483 1.869 -1.376 1.00 98.75 73 PHE A C 1
ATOM 537 O O . PHE A 1 73 ? 3.985 2.988 -1.263 1.00 98.75 73 PHE A O 1
ATOM 544 N N . LEU A 1 74 ? 3.631 0.902 -0.473 1.00 98.50 74 LEU A N 1
ATOM 545 C CA . LEU A 1 74 ? 4.501 0.931 0.697 1.00 98.50 74 LEU A CA 1
ATOM 546 C C . LEU A 1 74 ? 5.344 -0.344 0.697 1.00 98.50 74 LEU A C 1
ATOM 548 O O . LEU A 1 74 ? 4.812 -1.437 0.854 1.00 98.50 74 LEU A O 1
ATOM 552 N N . ALA A 1 75 ? 6.659 -0.220 0.596 1.00 97.75 75 ALA A N 1
ATOM 553 C CA . ALA A 1 75 ? 7.592 -1.311 0.843 1.00 97.75 75 ALA A CA 1
ATOM 554 C C . ALA A 1 75 ? 8.129 -1.225 2.275 1.00 97.75 75 ALA A C 1
ATOM 556 O O . ALA A 1 75 ? 8.561 -0.152 2.699 1.00 97.75 75 ALA A O 1
ATOM 557 N N . VAL A 1 76 ? 8.148 -2.350 2.996 1.00 96.81 76 VAL A N 1
ATOM 558 C CA . VAL A 1 76 ? 8.646 -2.420 4.380 1.00 96.81 76 VAL A CA 1
ATOM 559 C C . VAL A 1 76 ? 9.714 -3.501 4.528 1.00 96.81 76 VAL A C 1
ATOM 561 O O . VAL A 1 76 ? 9.556 -4.658 4.109 1.00 96.81 76 VAL A O 1
ATOM 564 N N . SER A 1 77 ? 10.814 -3.125 5.167 1.00 95.12 77 SER A N 1
ATOM 565 C CA . SER A 1 77 ? 11.819 -4.049 5.678 1.00 95.12 77 SER A CA 1
ATOM 566 C C . SER A 1 77 ? 11.454 -4.464 7.104 1.00 95.12 77 SER A C 1
ATOM 568 O O . SER A 1 77 ? 11.447 -3.643 8.019 1.00 95.12 77 SER A O 1
ATOM 570 N N . LYS A 1 78 ? 11.153 -5.750 7.307 1.00 89.75 78 LYS A N 1
ATOM 571 C CA . LYS A 1 78 ? 10.816 -6.293 8.634 1.00 89.75 78 LYS A CA 1
ATOM 572 C C . LYS A 1 78 ? 12.005 -6.340 9.597 1.00 89.75 78 LYS A C 1
ATOM 574 O O . LYS A 1 78 ? 11.797 -6.489 10.794 1.00 89.75 78 LYS A O 1
ATOM 579 N N . THR A 1 79 ? 13.239 -6.227 9.105 1.00 92.25 79 THR A N 1
ATOM 580 C CA . THR A 1 79 ? 14.441 -6.337 9.946 1.00 92.25 79 THR A CA 1
ATOM 581 C C . THR A 1 79 ? 14.842 -5.018 10.595 1.00 92.25 79 THR A C 1
ATOM 583 O O . THR A 1 79 ? 15.301 -5.022 11.731 1.00 92.25 79 THR A O 1
ATOM 586 N N . ASP A 1 80 ? 14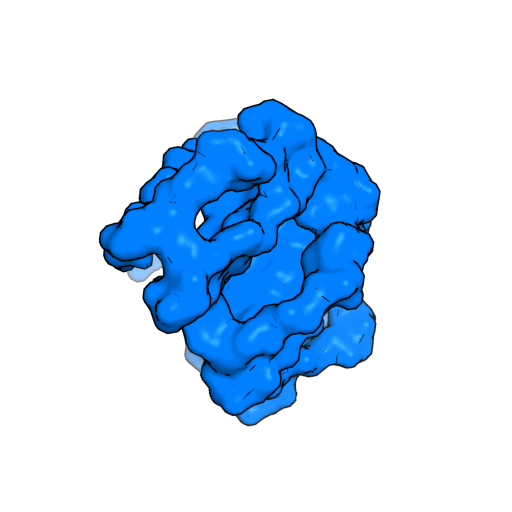.689 -3.896 9.889 1.00 94.31 80 ASP A N 1
ATOM 587 C CA . ASP A 1 80 ? 15.115 -2.564 10.353 1.00 94.31 80 ASP A CA 1
ATOM 588 C C . ASP A 1 80 ? 13.981 -1.518 10.344 1.00 94.31 80 ASP A C 1
ATOM 590 O O . ASP A 1 80 ? 14.182 -0.368 10.740 1.00 94.31 80 ASP A O 1
ATOM 594 N N . GLY A 1 81 ? 12.779 -1.905 9.905 1.00 95.75 81 GLY A N 1
ATOM 595 C CA . GLY A 1 81 ? 11.607 -1.035 9.834 1.00 95.75 81 GLY A CA 1
ATOM 596 C C . GLY A 1 81 ? 11.671 0.024 8.739 1.00 95.75 81 GLY A C 1
ATOM 597 O O . GLY A 1 81 ? 10.791 0.886 8.688 1.00 95.75 81 GLY A O 1
ATOM 598 N N . ARG A 1 82 ? 12.694 0.001 7.874 1.00 96.00 82 ARG A N 1
ATOM 599 C CA . ARG A 1 82 ? 12.839 0.967 6.782 1.00 96.00 82 ARG A CA 1
ATOM 600 C C . ARG A 1 82 ? 11.649 0.872 5.836 1.00 96.00 82 ARG A C 1
ATOM 602 O O . ARG A 1 82 ? 11.252 -0.223 5.427 1.00 96.00 82 ARG A O 1
ATOM 609 N N . THR A 1 83 ? 11.136 2.034 5.447 1.00 97.56 83 THR A N 1
ATOM 610 C CA . THR A 1 83 ? 10.029 2.157 4.502 1.00 97.56 83 THR A CA 1
ATOM 611 C C . THR A 1 83 ? 10.471 2.819 3.200 1.00 97.56 83 THR A C 1
ATOM 613 O O . THR A 1 83 ? 11.442 3.579 3.162 1.00 97.56 83 THR A O 1
ATOM 616 N N . VAL A 1 84 ? 9.775 2.493 2.113 1.00 97.62 84 VAL A N 1
ATOM 617 C CA . VAL A 1 84 ? 9.832 3.217 0.838 1.00 97.62 84 VAL A CA 1
ATOM 618 C C . VAL A 1 84 ? 8.403 3.354 0.334 1.00 97.62 84 VAL A C 1
ATOM 620 O O . VAL A 1 84 ? 7.715 2.344 0.206 1.00 97.62 84 VAL A O 1
ATOM 623 N N . CYS A 1 85 ? 7.968 4.575 0.031 1.00 98.31 85 CYS A N 1
ATOM 624 C CA . CYS A 1 85 ? 6.651 4.834 -0.546 1.00 98.31 85 CYS A CA 1
ATOM 625 C C . CYS A 1 85 ? 6.782 5.520 -1.895 1.00 98.31 85 CYS A C 1
ATOM 627 O O . CYS A 1 85 ? 7.704 6.308 -2.108 1.00 98.31 85 CYS A O 1
ATOM 629 N N . TRP A 1 86 ? 5.867 5.189 -2.800 1.00 98.69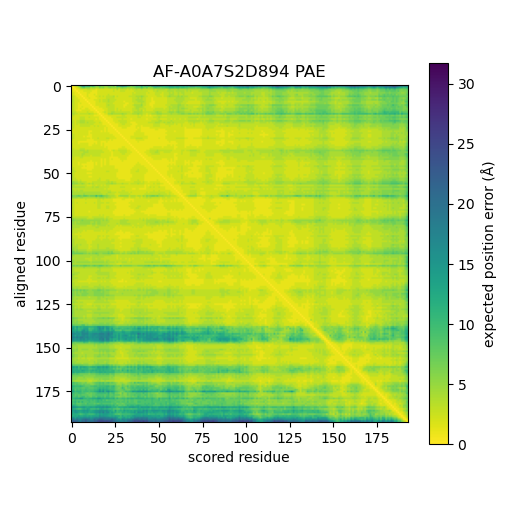 86 TRP A N 1
ATOM 630 C CA . TRP A 1 86 ? 5.791 5.794 -4.125 1.00 98.69 86 TRP A CA 1
ATOM 631 C C . TRP A 1 86 ? 4.375 5.669 -4.703 1.00 98.69 86 TRP A C 1
ATOM 633 O O . TRP A 1 86 ? 3.528 4.955 -4.160 1.00 98.69 86 TRP A O 1
ATOM 643 N N . GLY A 1 87 ? 4.109 6.394 -5.790 1.00 98.50 87 GLY A N 1
ATOM 644 C CA . GLY A 1 87 ? 2.762 6.642 -6.314 1.00 98.50 87 GLY A CA 1
ATOM 645 C C . GLY A 1 87 ? 2.201 7.968 -5.804 1.00 98.50 87 GLY A C 1
ATOM 646 O O . GLY A 1 87 ? 2.964 8.897 -5.523 1.00 98.50 87 GLY A O 1
ATOM 647 N N . GLU A 1 88 ? 0.878 8.086 -5.673 1.00 98.44 88 GLU A N 1
ATOM 648 C CA . GLU A 1 88 ? 0.283 9.363 -5.270 1.00 98.44 88 GLU A CA 1
ATOM 649 C C . GLU A 1 88 ? 0.583 9.652 -3.788 1.00 98.44 88 GLU A C 1
ATOM 651 O O . GLU A 1 88 ? -0.003 9.069 -2.868 1.00 98.44 88 GLU A O 1
ATOM 656 N N . ARG A 1 89 ? 1.486 10.608 -3.560 1.00 97.88 89 ARG A N 1
ATOM 657 C CA . ARG A 1 89 ? 1.836 11.218 -2.273 1.00 97.88 89 ARG A CA 1
ATOM 658 C C . ARG A 1 89 ? 0.640 11.440 -1.347 1.00 97.88 89 ARG A C 1
ATOM 660 O O . ARG A 1 89 ? 0.667 10.997 -0.201 1.00 97.88 89 ARG A O 1
ATOM 667 N N . LYS A 1 90 ? -0.448 12.067 -1.816 1.00 97.69 90 LYS A N 1
ATOM 668 C CA . LYS A 1 90 ? -1.626 12.364 -0.963 1.00 97.69 90 LYS A CA 1
ATOM 669 C C . LYS A 1 90 ? -2.514 11.146 -0.682 1.00 97.69 90 LYS A C 1
ATOM 671 O O . LYS A 1 90 ? -3.552 11.296 -0.033 1.00 97.69 90 LYS A O 1
ATOM 676 N N . LYS A 1 91 ? -2.152 9.965 -1.190 1.00 98.12 91 LYS A N 1
ATOM 677 C CA . LYS A 1 91 ? -2.893 8.700 -1.063 1.00 98.12 91 LYS A CA 1
ATOM 678 C C . LYS A 1 91 ? -2.027 7.542 -0.556 1.00 98.12 91 LYS A C 1
ATOM 680 O O . LYS A 1 91 ? -2.369 6.381 -0.775 1.00 98.12 91 LYS A O 1
ATOM 685 N N . GLY A 1 92 ? -0.929 7.865 0.128 1.00 97.44 92 GLY A N 1
ATOM 686 C CA . GLY A 1 92 ? -0.037 6.893 0.767 1.00 97.44 92 GLY A CA 1
ATOM 687 C C . GLY A 1 92 ? 1.366 6.832 0.162 1.00 97.44 92 GLY A C 1
ATOM 688 O O . GLY A 1 92 ? 2.227 6.177 0.737 1.00 97.44 92 GLY A O 1
ATOM 689 N N . GLY A 1 93 ? 1.619 7.539 -0.947 1.00 98.12 93 GLY A N 1
ATOM 690 C CA . GLY A 1 93 ? 2.909 7.551 -1.648 1.00 98.12 93 GLY A CA 1
ATOM 691 C C . GLY A 1 93 ? 3.998 8.409 -0.998 1.00 98.12 93 GLY A C 1
ATOM 692 O O . GLY A 1 93 ? 5.028 8.640 -1.618 1.00 98.12 93 GLY A O 1
ATOM 693 N N . ASP A 1 94 ? 3.774 8.913 0.215 1.00 97.19 94 ASP A N 1
ATOM 694 C CA . ASP A 1 94 ? 4.728 9.731 0.965 1.00 97.19 94 ASP A CA 1
ATOM 695 C C . ASP A 1 94 ? 4.841 9.206 2.400 1.00 97.19 94 ASP A C 1
ATOM 697 O O . ASP A 1 94 ? 3.872 9.242 3.160 1.00 97.19 94 ASP A O 1
ATOM 701 N N . CYS A 1 95 ? 6.017 8.684 2.745 1.00 95.88 95 CYS A N 1
ATOM 702 C CA . CYS A 1 95 ? 6.341 8.195 4.083 1.00 95.88 95 CYS A CA 1
ATOM 703 C C . CYS A 1 95 ? 7.721 8.670 4.547 1.00 95.88 95 CYS A C 1
ATOM 705 O O . CYS A 1 95 ? 8.479 7.929 5.175 1.00 95.88 95 CYS A O 1
ATOM 707 N N . GLU A 1 96 ? 8.061 9.919 4.226 1.00 94.19 96 GLU A N 1
ATOM 708 C CA . GLU A 1 96 ? 9.294 10.542 4.699 1.00 94.19 96 GLU A CA 1
ATOM 709 C C . GLU A 1 96 ? 9.440 10.413 6.229 1.00 94.19 96 GLU A C 1
ATOM 711 O O . GLU A 1 96 ? 8.534 10.734 6.999 1.00 94.19 96 GLU A O 1
ATOM 716 N N . GLY A 1 97 ? 10.587 9.892 6.676 1.00 92.12 97 GLY A N 1
ATOM 717 C CA . GLY A 1 97 ? 10.887 9.696 8.099 1.00 92.12 97 GLY A CA 1
ATOM 718 C C . GLY A 1 97 ? 10.109 8.569 8.792 1.00 92.12 97 GLY A C 1
ATOM 719 O O . GLY A 1 97 ? 10.272 8.381 9.999 1.00 92.12 97 GLY A O 1
ATOM 720 N N . LEU A 1 98 ? 9.287 7.800 8.071 1.00 96.19 98 LEU A N 1
ATOM 721 C CA . LEU A 1 98 ? 8.511 6.710 8.654 1.00 96.19 98 LEU A CA 1
ATOM 722 C C . LEU A 1 98 ? 9.381 5.464 8.875 1.00 96.19 98 LEU A C 1
ATOM 724 O O . LEU A 1 98 ? 9.944 4.896 7.938 1.00 96.19 98 LEU A O 1
ATOM 728 N N . ASN A 1 99 ? 9.428 4.988 10.118 1.00 96.25 99 ASN A N 1
ATOM 729 C CA . ASN A 1 99 ? 9.976 3.681 10.468 1.00 96.25 99 ASN A CA 1
ATOM 730 C C . ASN A 1 99 ? 8.871 2.818 11.092 1.00 96.25 99 ASN A C 1
ATOM 732 O O . ASN A 1 99 ? 8.172 3.261 12.008 1.00 96.25 99 ASN A O 1
ATOM 736 N N . LEU A 1 100 ? 8.716 1.604 10.564 1.00 96.44 100 LEU A N 1
ATOM 737 C CA . LEU A 1 100 ? 7.677 0.643 10.939 1.00 96.44 100 LEU A CA 1
ATOM 738 C C . LEU A 1 100 ? 8.247 -0.598 11.644 1.00 96.44 100 LEU A C 1
ATOM 740 O O . LEU A 1 100 ? 7.655 -1.672 11.589 1.00 96.44 100 LEU A O 1
ATOM 744 N N . LEU A 1 101 ? 9.390 -0.480 12.328 1.00 96.06 101 LEU A N 1
ATOM 745 C CA . LEU A 1 101 ? 9.929 -1.576 13.133 1.00 96.06 101 LEU A CA 1
ATOM 746 C C . LEU A 1 101 ? 8.938 -1.937 14.253 1.00 96.06 101 LEU A C 1
ATOM 748 O O . LEU A 1 101 ? 8.546 -1.080 15.047 1.00 96.06 101 LEU A O 1
ATOM 752 N N . GLY A 1 102 ? 8.522 -3.205 14.295 1.00 93.50 102 GLY A N 1
ATOM 753 C CA . GLY A 1 102 ? 7.513 -3.717 15.231 1.00 93.50 102 GLY A CA 1
ATOM 754 C C . GLY A 1 102 ? 6.058 -3.394 14.862 1.00 93.50 102 GLY A C 1
ATOM 755 O O . GLY A 1 102 ? 5.151 -3.737 15.616 1.00 93.50 102 GLY A O 1
ATOM 756 N N . PHE A 1 103 ? 5.809 -2.729 13.731 1.00 93.88 103 PHE A N 1
ATOM 757 C CA . PHE A 1 103 ? 4.460 -2.563 13.190 1.00 93.88 103 PHE A CA 1
ATOM 758 C C . PHE A 1 103 ? 4.159 -3.722 12.239 1.00 93.88 103 PHE A C 1
ATOM 760 O O . PHE A 1 103 ? 4.467 -3.666 11.047 1.00 93.88 103 PHE A O 1
ATOM 767 N N . ASP A 1 104 ? 3.584 -4.786 12.792 1.00 89.31 104 ASP A N 1
ATOM 768 C CA . ASP A 1 104 ? 3.346 -6.040 12.070 1.00 89.31 104 ASP A CA 1
ATOM 769 C C . ASP A 1 104 ? 1.950 -6.131 11.434 1.00 89.31 104 ASP A C 1
ATOM 771 O O . ASP A 1 104 ? 1.715 -7.018 10.613 1.00 89.31 104 ASP A O 1
ATOM 775 N N . ASP A 1 105 ? 1.046 -5.210 11.779 1.00 91.31 105 ASP A N 1
ATOM 776 C CA . ASP A 1 105 ? -0.344 -5.202 11.321 1.00 91.31 105 ASP A CA 1
ATOM 777 C C . ASP A 1 105 ? -0.617 -3.965 10.450 1.00 91.31 105 ASP A C 1
ATOM 779 O O . ASP A 1 105 ? -0.819 -2.860 10.955 1.00 91.31 105 ASP A O 1
ATOM 783 N N . ILE A 1 106 ? -0.542 -4.128 9.123 1.00 94.88 106 ILE A N 1
ATOM 784 C CA . ILE A 1 106 ? -0.682 -3.033 8.150 1.00 94.88 106 ILE A CA 1
ATOM 785 C C . ILE A 1 106 ? -1.962 -3.215 7.336 1.00 94.88 106 ILE A C 1
ATOM 787 O O . ILE A 1 106 ? -2.142 -4.218 6.646 1.00 94.88 106 ILE A O 1
ATOM 791 N N . HIS A 1 107 ? -2.807 -2.189 7.370 1.00 95.31 107 HIS A N 1
ATOM 792 C CA . HIS A 1 107 ? -4.093 -2.096 6.686 1.00 95.31 107 HIS A CA 1
ATOM 793 C C . HIS A 1 107 ? -4.107 -0.928 5.710 1.00 95.31 107 HIS A C 1
ATOM 795 O O . HIS A 1 107 ? -3.334 0.027 5.828 1.00 95.31 107 HIS A O 1
ATOM 801 N N . SER A 1 108 ? -5.029 -0.981 4.755 1.00 96.00 108 SER A N 1
ATOM 802 C CA . SER A 1 108 ? -5.189 0.071 3.759 1.00 96.00 108 SER A CA 1
ATOM 803 C C . SER A 1 108 ? -6.643 0.256 3.363 1.00 96.00 108 SER A C 1
ATOM 805 O O . SER A 1 108 ? -7.336 -0.716 3.075 1.00 96.00 108 SER A O 1
ATOM 807 N N . SER A 1 109 ? -7.052 1.511 3.238 1.00 95.62 109 SER A N 1
ATOM 808 C CA . SER A 1 109 ? -8.217 1.900 2.447 1.00 95.62 109 SER A CA 1
ATOM 809 C C . SER A 1 109 ? -7.774 2.238 1.016 1.00 95.62 109 SER A C 1
ATOM 811 O O . SER A 1 109 ? -6.613 2.051 0.631 1.00 95.62 109 SER A O 1
ATOM 813 N N . TRP A 1 110 ? -8.654 2.840 0.212 1.00 96.38 110 TRP A N 1
ATOM 814 C CA . TRP A 1 110 ? -8.246 3.356 -1.091 1.00 96.38 110 TRP A CA 1
ATOM 815 C C . TRP A 1 110 ? -7.131 4.394 -1.035 1.00 96.38 110 TRP A C 1
ATOM 817 O O . TRP A 1 110 ? -6.406 4.500 -2.014 1.00 96.38 110 TRP A O 1
ATOM 827 N N . GLY A 1 111 ? -6.966 5.164 0.042 1.00 96.69 111 GLY A N 1
ATOM 828 C CA . GLY A 1 111 ? -5.987 6.257 0.057 1.00 96.69 111 GLY A CA 1
ATOM 829 C C . GLY A 1 111 ? -5.287 6.508 1.382 1.00 96.69 111 GLY A C 1
ATOM 830 O O . GLY A 1 111 ? -4.652 7.554 1.518 1.00 96.69 111 GLY A O 1
ATOM 831 N N . VAL A 1 112 ? -5.428 5.614 2.354 1.00 97.31 112 VAL A N 1
ATOM 832 C CA . VAL A 1 112 ? -4.779 5.711 3.663 1.00 97.31 112 VAL A CA 1
ATOM 833 C C . VAL A 1 112 ? -4.163 4.363 3.989 1.00 97.31 112 VAL A C 1
ATOM 835 O O . VAL A 1 112 ? -4.803 3.331 3.801 1.00 97.31 112 VAL A O 1
ATOM 838 N N . PHE A 1 113 ? -2.935 4.391 4.491 1.00 97.62 113 PHE A N 1
ATOM 839 C CA . PHE A 1 113 ? -2.345 3.262 5.196 1.00 97.62 113 PHE A CA 1
ATOM 840 C C . PHE A 1 113 ? -2.505 3.462 6.700 1.00 97.62 113 PHE A C 1
ATOM 842 O O . PHE A 1 113 ? -2.387 4.588 7.195 1.00 97.62 113 PHE A O 1
ATOM 849 N N . LEU A 1 114 ? -2.722 2.359 7.409 1.00 95.69 114 LEU A N 1
ATOM 850 C CA . LEU A 1 114 ? -2.694 2.268 8.860 1.00 95.69 114 LEU A CA 1
ATOM 851 C C . LEU A 1 114 ? -1.741 1.148 9.249 1.00 95.69 114 LEU A C 1
ATOM 853 O O . LEU A 1 114 ? -1.903 0.020 8.805 1.00 95.69 114 LEU A O 1
ATOM 857 N N . ALA A 1 115 ? -0.765 1.454 10.091 1.00 94.81 115 ALA A N 1
ATOM 858 C CA . ALA A 1 115 ? 0.118 0.473 10.694 1.00 94.81 115 ALA A CA 1
ATOM 859 C C . ALA A 1 115 ? -0.135 0.436 12.202 1.00 94.81 115 ALA A C 1
ATOM 861 O O . ALA A 1 115 ? -0.059 1.474 12.861 1.00 94.81 115 ALA A O 1
ATOM 862 N N . HIS A 1 116 ? -0.402 -0.747 12.742 1.00 91.94 116 HIS A N 1
ATOM 863 C CA . HIS A 1 116 ? -0.592 -1.005 14.162 1.00 91.94 116 HIS A CA 1
ATOM 864 C C . HIS A 1 116 ? 0.560 -1.867 14.693 1.00 91.94 116 HIS A C 1
ATOM 866 O O . HIS A 1 116 ? 1.046 -2.780 14.021 1.00 91.94 116 HIS A O 1
ATOM 872 N N . ASN A 1 117 ? 1.034 -1.533 15.892 1.00 91.25 117 ASN A N 1
ATOM 873 C CA . ASN A 1 117 ? 2.000 -2.311 16.651 1.00 91.25 117 ASN A CA 1
ATOM 874 C C . ASN A 1 117 ? 1.247 -3.080 17.755 1.00 91.25 117 ASN A C 1
ATOM 876 O O . ASN A 1 117 ? 0.950 -2.490 18.797 1.00 91.25 117 ASN A O 1
ATOM 880 N N . PRO A 1 118 ? 0.989 -4.391 17.577 1.00 84.62 118 PRO A N 1
ATOM 881 C CA . PRO A 1 118 ? 0.194 -5.183 18.520 1.00 84.62 118 PRO A CA 1
ATOM 882 C C . PRO A 1 118 ? 0.836 -5.356 19.900 1.00 84.62 118 PRO A C 1
ATOM 884 O O . PRO A 1 118 ? 0.181 -5.784 20.839 1.00 84.62 118 PRO A O 1
ATOM 887 N N . GLN A 1 119 ? 2.131 -5.062 20.048 1.00 85.69 119 GLN A N 1
ATOM 888 C CA . GLN A 1 119 ? 2.816 -5.165 21.339 1.00 85.69 119 GLN A CA 1
ATOM 889 C C . GLN A 1 119 ? 2.623 -3.911 22.197 1.00 85.69 119 GLN A C 1
ATOM 891 O O . GLN A 1 119 ? 2.705 -3.979 23.420 1.00 85.69 119 GLN A O 1
ATOM 896 N N . THR A 1 120 ? 2.413 -2.758 21.559 1.00 86.50 120 THR A N 1
ATOM 897 C CA . THR A 1 120 ? 2.377 -1.450 22.235 1.00 86.50 120 THR A CA 1
ATOM 898 C C . THR A 1 120 ? 1.044 -0.723 22.091 1.00 86.50 120 THR A C 1
ATOM 900 O O . THR A 1 120 ? 0.820 0.243 22.814 1.00 86.50 120 THR A O 1
ATOM 903 N N . GLY A 1 121 ? 0.181 -1.139 21.159 1.00 84.69 121 GLY A N 1
ATOM 904 C CA . GLY A 1 121 ? -1.022 -0.400 20.765 1.00 84.69 121 GLY A CA 1
ATOM 905 C C . GLY A 1 121 ? -0.733 0.835 19.905 1.00 84.69 121 GLY A C 1
ATOM 906 O O . GLY A 1 121 ? -1.652 1.550 19.513 1.00 84.69 121 GLY A O 1
ATOM 907 N N . ALA A 1 122 ? 0.539 1.122 19.593 1.00 88.25 122 ALA A N 1
ATOM 908 C CA . ALA A 1 122 ? 0.892 2.293 18.802 1.00 88.25 122 ALA A CA 1
ATOM 909 C C . ALA A 1 122 ? 0.346 2.170 17.374 1.00 88.25 122 ALA A C 1
ATOM 911 O O . ALA A 1 122 ? 0.491 1.130 16.730 1.00 88.25 122 ALA A O 1
ATOM 912 N N . VAL A 1 123 ? -0.215 3.263 16.855 1.00 90.00 123 VAL A N 1
ATOM 913 C CA . VAL A 1 123 ? -0.733 3.339 15.487 1.00 90.00 123 VAL A CA 1
ATOM 914 C C . VAL A 1 123 ? -0.073 4.479 14.722 1.00 90.00 123 VAL A C 1
ATOM 916 O O . VAL A 1 123 ? 0.209 5.549 15.266 1.00 90.00 123 VAL A O 1
ATOM 919 N N . ARG A 1 124 ? 0.193 4.243 13.437 1.00 93.38 124 ARG A N 1
ATOM 920 C CA . ARG A 1 124 ? 0.643 5.257 12.482 1.00 93.38 124 ARG A CA 1
ATOM 921 C C . ARG A 1 124 ? -0.251 5.242 11.257 1.00 93.38 124 ARG A C 1
ATOM 923 O O . ARG A 1 124 ? -0.476 4.188 10.675 1.00 93.38 124 ARG A O 1
ATOM 930 N N . CYS A 1 125 ? -0.691 6.422 10.838 1.00 94.88 125 CYS A N 1
ATOM 931 C CA . CYS A 1 125 ? -1.508 6.597 9.647 1.00 94.88 125 CYS A CA 1
ATOM 932 C C . CYS A 1 125 ? -0.953 7.689 8.747 1.00 94.88 125 CYS A C 1
ATOM 934 O O . CYS A 1 125 ? -0.492 8.724 9.227 1.00 94.88 125 CYS A O 1
ATOM 936 N N . TRP A 1 126 ? -1.019 7.464 7.438 1.00 97.44 126 TRP A N 1
ATOM 937 C CA . TRP A 1 126 ? -0.601 8.446 6.442 1.00 97.44 126 TRP A CA 1
ATOM 938 C C . TRP A 1 126 ? -1.381 8.284 5.134 1.00 97.44 126 TRP A C 1
ATOM 940 O O . TRP A 1 126 ? -1.947 7.228 4.843 1.00 97.44 126 TRP A O 1
ATOM 950 N N . GLY A 1 127 ? -1.433 9.361 4.348 1.00 97.25 127 GLY A N 1
ATOM 951 C CA . GLY A 1 127 ? -2.158 9.436 3.081 1.00 97.25 127 GLY A CA 1
ATOM 952 C C . GLY A 1 127 ? -3.237 10.520 3.074 1.00 97.25 127 GLY A C 1
ATOM 953 O O . GLY A 1 127 ? -2.973 11.701 3.308 1.00 97.25 127 GLY A O 1
ATOM 954 N N . SER A 1 128 ? -4.463 10.146 2.725 1.00 97.00 128 SER A N 1
ATOM 955 C CA . SER A 1 128 ? -5.554 11.092 2.494 1.00 97.00 128 SER A CA 1
ATOM 956 C C . SER A 1 128 ? -6.164 11.629 3.786 1.00 97.00 128 SER A C 1
ATOM 958 O O . SER A 1 128 ? -6.599 10.857 4.625 1.00 97.00 128 SER A O 1
ATOM 960 N N . HIS A 1 129 ? -6.350 12.947 3.887 1.00 95.75 129 HIS A N 1
ATOM 961 C CA . HIS A 1 129 ? -7.146 13.590 4.952 1.00 95.75 129 HIS A CA 1
ATOM 962 C C . HIS A 1 129 ? -8.650 13.698 4.624 1.00 95.75 129 HIS A C 1
ATOM 964 O O . HIS A 1 129 ? -9.394 14.398 5.299 1.00 95.75 129 HIS A O 1
ATOM 970 N N . ARG A 1 130 ? -9.093 13.128 3.498 1.00 96.12 130 ARG A N 1
ATOM 971 C CA . ARG A 1 130 ? -10.508 13.138 3.097 1.00 96.12 130 ARG A CA 1
ATOM 972 C C . ARG A 1 130 ? -11.210 11.899 3.650 1.00 96.12 130 ARG A C 1
ATOM 974 O O . ARG A 1 130 ? -10.727 10.799 3.379 1.00 96.12 130 ARG A O 1
ATOM 981 N N . ALA A 1 131 ? -12.362 12.100 4.294 1.00 93.12 131 ALA A N 1
ATOM 982 C CA . ALA A 1 131 ? -13.246 11.062 4.839 1.00 93.12 131 ALA A CA 1
ATOM 983 C C . ALA A 1 131 ? -13.498 9.917 3.850 1.00 93.12 131 ALA A C 1
ATOM 985 O O . ALA A 1 131 ? -13.206 8.777 4.174 1.00 93.12 131 ALA A O 1
ATOM 986 N N . TYR A 1 132 ? -13.843 10.242 2.599 1.00 94.44 132 TYR A N 1
ATOM 987 C CA . TYR A 1 132 ? -14.048 9.277 1.508 1.00 94.44 132 TYR A CA 1
ATOM 988 C C . TYR A 1 132 ? -12.921 8.243 1.312 1.00 94.44 132 TYR A C 1
ATOM 990 O O . TYR A 1 132 ? -13.125 7.199 0.708 1.00 94.44 132 TYR A O 1
ATOM 998 N N . TYR A 1 133 ? -11.702 8.532 1.767 1.00 94.81 133 TYR A N 1
ATOM 999 C CA . TYR A 1 133 ? -10.558 7.626 1.660 1.00 94.81 133 TYR A CA 1
ATOM 1000 C C . TYR A 1 133 ? -10.106 7.090 3.029 1.00 94.81 133 TYR A C 1
ATOM 1002 O O . TYR A 1 133 ? -8.968 6.652 3.143 1.00 94.81 133 TYR A O 1
ATOM 1010 N N . GLY A 1 134 ? -10.927 7.165 4.075 1.00 92.75 134 GLY A N 1
ATOM 1011 C CA . GLY A 1 134 ? -10.599 6.679 5.420 1.00 92.75 134 GLY A CA 1
ATOM 1012 C C . GLY A 1 134 ? -9.865 7.668 6.335 1.00 92.75 134 GLY A C 1
ATOM 1013 O O . GLY A 1 134 ? -9.337 7.235 7.349 1.00 92.75 134 GLY A O 1
ATOM 1014 N N . ASP A 1 135 ? -9.796 8.958 5.971 1.00 94.38 135 ASP A N 1
ATOM 1015 C CA . ASP A 1 135 ? -9.218 10.083 6.742 1.00 94.38 135 ASP A CA 1
ATOM 1016 C C . ASP A 1 135 ? -8.074 9.747 7.729 1.00 94.38 135 ASP A C 1
ATOM 1018 O O . ASP A 1 135 ? -8.285 9.434 8.904 1.00 94.38 135 ASP A O 1
ATOM 1022 N N . MET A 1 136 ? -6.828 9.946 7.291 1.00 94.00 136 MET A N 1
ATOM 1023 C CA . MET A 1 136 ? -5.638 9.721 8.120 1.00 94.00 136 MET A CA 1
ATOM 1024 C C . MET A 1 136 ? -5.597 10.553 9.417 1.00 94.00 136 MET A C 1
ATOM 1026 O O . MET A 1 136 ? -4.883 10.187 10.357 1.00 94.00 136 MET A O 1
ATOM 1030 N N . ARG A 1 137 ? -6.316 11.687 9.481 1.00 92.31 137 ARG A N 1
ATOM 1031 C CA . ARG A 1 137 ? -6.318 12.562 10.664 1.00 92.31 137 ARG A CA 1
ATOM 1032 C C . ARG A 1 137 ? -7.160 11.971 11.785 1.00 92.31 137 ARG A C 1
ATOM 1034 O O . ARG A 1 137 ? -6.746 12.062 12.936 1.00 92.31 137 ARG A O 1
ATOM 1041 N N . ALA A 1 138 ? -8.284 11.341 11.442 1.00 87.56 138 ALA A N 1
ATOM 1042 C CA . ALA A 1 138 ? -9.136 10.648 12.400 1.00 87.56 138 ALA A CA 1
ATOM 1043 C C . ALA A 1 138 ? -8.372 9.494 13.064 1.00 87.56 138 ALA A C 1
ATOM 1045 O O . ALA A 1 138 ? -8.287 9.446 14.288 1.00 87.56 138 ALA A O 1
ATOM 1046 N N . CYS A 1 139 ? -7.678 8.666 12.275 1.00 82.81 139 CYS A N 1
ATOM 1047 C CA . CYS A 1 139 ? -6.834 7.594 12.809 1.00 82.81 139 CYS A CA 1
ATOM 1048 C C . CYS A 1 139 ? -5.823 8.088 13.865 1.00 82.81 139 CYS A C 1
ATOM 1050 O O . CYS A 1 139 ? -5.713 7.511 14.942 1.00 82.81 139 CYS A O 1
ATOM 1052 N N . SER A 1 140 ? -5.119 9.190 13.584 1.00 78.31 140 SER A N 1
ATOM 1053 C CA . SER A 1 140 ? -4.101 9.741 14.495 1.00 78.31 140 SER A CA 1
ATOM 1054 C C . SER A 1 140 ? -4.682 10.364 15.775 1.00 78.31 140 SER A C 1
ATOM 1056 O O . SER A 1 140 ? -3.925 10.719 16.676 1.00 78.31 140 SER A O 1
ATOM 1058 N N . SER A 1 141 ? -6.004 10.545 15.848 1.00 80.69 141 SER A N 1
ATOM 1059 C CA . SER A 1 141 ? -6.694 11.127 17.006 1.00 80.69 141 SER A CA 1
ATOM 1060 C C . SER A 1 141 ? -7.144 10.089 18.038 1.00 80.69 141 SER A C 1
ATOM 1062 O O . SER A 1 141 ? -7.549 10.454 19.142 1.00 80.69 141 SER A O 1
ATOM 1064 N N . HIS A 1 142 ? -7.056 8.804 17.695 1.00 77.00 142 HIS A N 1
ATOM 1065 C CA . HIS A 1 142 ? -7.477 7.708 18.552 1.00 77.00 142 HIS A CA 1
ATOM 1066 C C . HIS A 1 142 ? -6.285 7.095 19.289 1.00 77.00 142 HIS A C 1
ATOM 1068 O O . HIS A 1 142 ? -5.190 6.965 18.745 1.00 77.00 142 HIS A O 1
ATOM 1074 N N . ASN A 1 143 ? -6.511 6.711 20.544 1.00 73.38 143 ASN A N 1
ATOM 1075 C CA . ASN A 1 143 ? -5.565 5.920 21.318 1.00 73.38 143 ASN A CA 1
ATOM 1076 C C . ASN A 1 143 ? -6.108 4.496 21.407 1.00 73.38 143 ASN A C 1
ATOM 1078 O O . ASN A 1 143 ? -7.178 4.287 21.981 1.00 73.38 143 ASN A O 1
ATOM 1082 N N . PHE A 1 144 ? -5.400 3.545 20.812 1.00 77.56 144 PHE A N 1
ATOM 1083 C CA . PHE A 1 144 ? -5.833 2.157 20.745 1.00 77.56 144 PHE A CA 1
ATOM 1084 C C . PHE A 1 144 ? -5.161 1.337 21.848 1.00 77.56 144 PHE A C 1
ATOM 1086 O O . PHE A 1 144 ? -4.005 1.576 22.202 1.00 77.56 144 PHE A O 1
ATOM 1093 N N . SER A 1 145 ? -5.888 0.370 22.411 1.00 73.75 145 SER A N 1
ATOM 1094 C CA . SER A 1 145 ? -5.273 -0.663 23.248 1.00 73.75 145 SER A CA 1
ATOM 1095 C C . SER A 1 145 ? -4.435 -1.603 22.368 1.00 73.75 145 SER A C 1
ATOM 1097 O O . SER A 1 145 ? -4.651 -1.695 21.162 1.00 73.75 145 SER A O 1
ATOM 1099 N N . ALA A 1 146 ? -3.471 -2.313 22.956 1.00 73.38 146 ALA A N 1
ATOM 1100 C CA . ALA A 1 146 ? -2.669 -3.297 22.221 1.00 73.38 146 ALA A CA 1
ATOM 1101 C C . ALA A 1 146 ? -3.520 -4.451 21.646 1.00 73.38 146 ALA A C 1
ATOM 1103 O O . ALA A 1 146 ? -3.156 -5.052 20.638 1.00 73.38 146 ALA A O 1
ATOM 1104 N N . ASP A 1 147 ? -4.681 -4.710 22.254 1.00 79.19 147 ASP A N 1
ATOM 1105 C CA . ASP A 1 147 ? -5.570 -5.829 21.935 1.00 79.19 147 ASP A CA 1
ATOM 1106 C C . ASP A 1 147 ? -6.662 -5.478 20.903 1.00 79.19 147 ASP A C 1
ATOM 1108 O O . ASP A 1 147 ? -7.613 -6.249 20.719 1.00 79.19 147 ASP A O 1
ATOM 1112 N N . VAL A 1 148 ? -6.551 -4.341 20.201 1.00 87.19 148 VAL A N 1
ATOM 1113 C CA . VAL A 1 148 ? -7.485 -4.027 19.111 1.00 87.19 148 VAL A CA 1
ATOM 1114 C C . VAL A 1 148 ? -7.200 -4.862 17.865 1.00 87.19 148 VAL A C 1
ATOM 1116 O O . VAL A 1 148 ? -6.056 -5.161 17.526 1.00 87.19 148 VAL A O 1
ATOM 1119 N N . THR A 1 149 ? -8.252 -5.203 17.125 1.00 88.81 149 THR A N 1
ATOM 1120 C CA . THR A 1 149 ? -8.125 -5.674 15.740 1.00 88.81 149 THR A CA 1
ATOM 1121 C C . THR A 1 149 ? -8.623 -4.611 14.787 1.00 88.81 149 THR A C 1
ATOM 1123 O O . THR A 1 149 ? -9.720 -4.081 14.962 1.00 88.81 149 THR A O 1
ATOM 1126 N N . ILE A 1 150 ? -7.810 -4.318 13.775 1.00 90.44 150 ILE A N 1
ATOM 1127 C CA . ILE A 1 150 ? -8.161 -3.370 12.731 1.00 90.44 150 ILE A CA 1
ATOM 1128 C C . ILE A 1 150 ? -8.827 -4.111 11.573 1.00 90.44 150 ILE A C 1
ATOM 1130 O O . ILE A 1 150 ? -8.367 -5.157 11.120 1.00 90.44 150 ILE A O 1
ATOM 1134 N N . HIS A 1 151 ? -9.920 -3.537 11.092 1.00 91.81 151 HIS A N 1
ATOM 1135 C CA . HIS A 1 151 ? -10.611 -3.914 9.872 1.00 91.81 151 HIS A CA 1
ATOM 1136 C C . HIS A 1 151 ? -10.638 -2.700 8.944 1.00 91.81 151 HIS A C 1
ATOM 1138 O O . HIS A 1 151 ? -10.734 -1.557 9.396 1.00 91.81 151 HIS A O 1
ATOM 1144 N N . SER A 1 152 ? -10.539 -2.943 7.641 1.00 92.88 152 SER A N 1
ATOM 1145 C CA . SER A 1 152 ? -10.533 -1.892 6.625 1.00 92.88 152 SER A CA 1
ATOM 1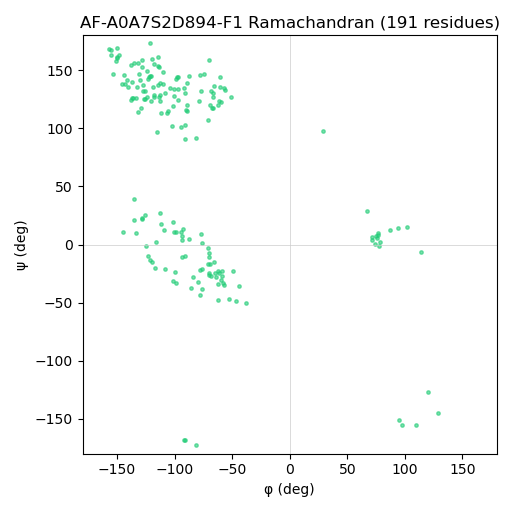146 C C . SER A 1 152 ? -11.513 -2.209 5.506 1.00 92.88 152 SER A C 1
ATOM 1148 O O . SER A 1 152 ? -11.737 -3.369 5.154 1.00 92.88 152 SER A O 1
ATOM 1150 N N . SER A 1 153 ? -12.100 -1.152 4.960 1.00 92.50 153 SER A N 1
ATOM 1151 C CA . SER A 1 153 ? -12.866 -1.159 3.720 1.00 92.50 153 SER A CA 1
ATOM 1152 C C . SER A 1 153 ? -12.221 -0.172 2.738 1.00 92.50 153 SER A C 1
ATOM 1154 O O . SER A 1 153 ? -11.317 0.589 3.111 1.00 92.50 153 SER A O 1
ATOM 1156 N N . PRO A 1 154 ? -12.689 -0.109 1.483 1.00 93.25 154 PRO A N 1
ATOM 1157 C CA . PRO A 1 154 ? -12.328 0.959 0.554 1.00 93.25 154 PRO A CA 1
ATOM 1158 C C . PRO A 1 154 ? -12.342 2.385 1.132 1.00 93.25 154 PRO A C 1
ATOM 1160 O O . PRO A 1 154 ? -11.490 3.203 0.767 1.00 93.25 154 PRO A O 1
ATOM 1163 N N . HIS A 1 155 ? -13.276 2.680 2.040 1.00 92.38 155 HIS A N 1
ATOM 1164 C CA . HIS A 1 155 ? -13.620 4.042 2.462 1.00 92.38 155 HIS A CA 1
ATOM 1165 C C . HIS A 1 155 ? -13.447 4.313 3.960 1.00 92.38 155 HIS A C 1
ATOM 1167 O O . HIS A 1 155 ? -13.473 5.476 4.370 1.00 92.38 155 HIS A O 1
ATOM 1173 N N . ALA A 1 156 ? -13.281 3.273 4.775 1.00 94.06 156 ALA A N 1
ATOM 1174 C CA . ALA A 1 156 ? -13.343 3.379 6.224 1.00 94.06 156 ALA A CA 1
ATOM 1175 C C . ALA A 1 156 ? -12.464 2.345 6.931 1.00 94.06 156 ALA A C 1
ATOM 1177 O O . ALA A 1 156 ? -11.957 1.394 6.330 1.00 94.06 156 ALA A O 1
ATOM 1178 N N . PHE A 1 157 ? -12.305 2.551 8.232 1.00 94.12 157 PHE A N 1
ATOM 1179 C CA . PHE A 1 157 ? -11.638 1.637 9.141 1.00 94.12 157 PHE A CA 1
ATOM 1180 C C . PHE A 1 157 ? -12.499 1.412 10.380 1.00 94.12 157 PHE A C 1
ATOM 1182 O O . PHE A 1 157 ? -13.307 2.262 10.763 1.00 94.12 157 PHE A O 1
ATOM 1189 N N . LEU A 1 158 ? -12.271 0.271 11.017 1.00 92.69 158 LEU A N 1
ATOM 1190 C CA . LEU A 1 158 ? -12.879 -0.117 12.276 1.00 92.69 158 LEU A CA 1
ATOM 1191 C C . LEU A 1 158 ? -11.801 -0.725 13.172 1.00 92.69 158 LEU A C 1
ATOM 1193 O O . LEU A 1 158 ? -11.109 -1.655 12.767 1.00 92.69 158 LEU A O 1
ATOM 1197 N N . ALA A 1 159 ? -11.661 -0.206 14.385 1.00 91.94 159 ALA A N 1
ATOM 1198 C CA . ALA A 1 159 ? -10.825 -0.781 15.429 1.00 91.94 159 ALA A CA 1
ATOM 1199 C C . ALA A 1 159 ? -11.729 -1.417 16.486 1.00 91.94 159 ALA A C 1
ATOM 1201 O O . ALA A 1 159 ? -12.469 -0.706 17.165 1.00 91.94 159 ALA A O 1
ATOM 1202 N N . LEU A 1 160 ? -11.681 -2.743 16.607 1.00 90.00 160 LEU A N 1
ATOM 1203 C CA . LEU A 1 160 ? -12.491 -3.521 17.543 1.00 90.00 160 LEU A CA 1
ATOM 1204 C C . LEU A 1 160 ? -11.664 -3.911 18.768 1.00 90.00 160 LEU A C 1
ATOM 1206 O O . LEU A 1 160 ? -10.698 -4.665 18.637 1.00 90.00 160 LEU A O 1
ATOM 1210 N N . ASP A 1 161 ? -12.087 -3.473 19.951 1.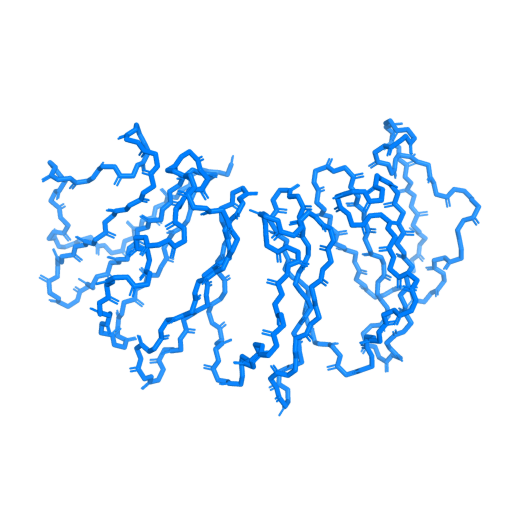00 87.44 161 ASP A N 1
ATOM 1211 C CA . ASP A 1 161 ? -11.607 -4.007 21.224 1.00 87.44 161 ASP A CA 1
ATOM 1212 C C . ASP A 1 161 ? -12.519 -5.169 21.647 1.00 87.44 161 ASP A C 1
ATOM 1214 O O . ASP A 1 161 ? -13.647 -4.982 22.115 1.00 87.44 161 ASP A O 1
ATOM 1218 N N . ARG A 1 162 ? -12.034 -6.402 21.461 1.00 78.12 162 ARG A N 1
ATOM 1219 C CA . ARG A 1 162 ? -12.822 -7.609 21.761 1.00 78.12 162 ARG A CA 1
ATOM 1220 C C . ARG A 1 162 ? -13.045 -7.830 23.254 1.00 78.12 162 ARG A C 1
ATOM 1222 O O . ARG A 1 162 ? -14.013 -8.494 23.614 1.00 78.12 162 ARG A O 1
ATOM 1229 N N . GLN A 1 163 ? -12.159 -7.326 24.113 1.00 78.88 163 GLN A N 1
ATOM 1230 C CA . GLN A 1 163 ? -12.300 -7.502 25.559 1.00 78.88 163 GLN A CA 1
ATOM 1231 C C . GLN A 1 163 ? -13.337 -6.532 26.118 1.00 78.88 163 GLN A C 1
ATOM 1233 O O . GLN A 1 163 ? -14.188 -6.928 26.914 1.00 78.88 163 GLN A O 1
ATOM 1238 N N . ALA A 1 164 ? -13.285 -5.276 25.673 1.00 82.88 164 ALA A N 1
ATOM 1239 C CA . ALA A 1 164 ? -14.252 -4.258 26.059 1.00 82.88 164 ALA A CA 1
ATOM 1240 C C . ALA A 1 164 ? -15.601 -4.419 25.337 1.00 82.88 164 ALA A C 1
ATOM 1242 O O . ALA A 1 164 ? -16.610 -3.903 25.816 1.00 82.88 164 ALA A O 1
ATOM 1243 N N . GLY A 1 165 ? -15.632 -5.119 24.195 1.00 82.69 165 GLY A N 1
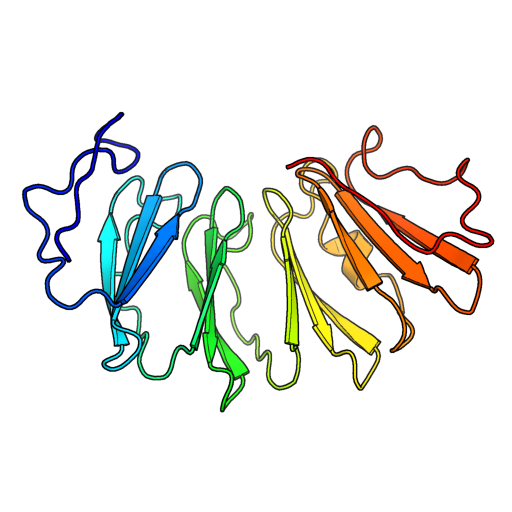ATOM 1244 C CA . GLY A 1 165 ? -16.821 -5.222 23.348 1.00 82.69 165 GLY A CA 1
ATOM 1245 C C . GLY A 1 165 ? -17.195 -3.884 22.706 1.00 82.69 165 GLY A C 1
ATOM 1246 O O . GLY A 1 165 ? -18.374 -3.628 22.462 1.00 82.69 165 GLY A O 1
ATOM 1247 N N . THR A 1 166 ? -16.207 -3.016 22.476 1.00 87.25 166 THR A N 1
ATOM 1248 C CA . THR A 1 166 ? -16.375 -1.676 21.902 1.00 87.25 166 THR A CA 1
ATOM 1249 C C . THR A 1 166 ? -15.630 -1.569 20.579 1.00 87.25 166 THR A C 1
ATOM 1251 O O . THR A 1 166 ? -14.665 -2.292 20.332 1.00 87.25 166 THR A O 1
ATOM 1254 N N . ALA A 1 167 ? -16.063 -0.653 19.717 1.00 90.31 167 ALA A N 1
ATOM 1255 C CA . ALA A 1 167 ? -15.345 -0.347 18.491 1.00 90.31 167 ALA A CA 1
ATOM 1256 C C . ALA A 1 167 ? -15.301 1.157 18.232 1.00 90.31 167 ALA A C 1
ATOM 1258 O O . ALA A 1 167 ? -16.166 1.912 18.679 1.00 90.31 167 ALA A O 1
ATOM 1259 N N . VAL A 1 168 ? -14.280 1.570 17.488 1.00 90.75 168 VAL A N 1
ATOM 1260 C CA . VAL A 1 168 ? -14.156 2.916 16.930 1.00 90.75 168 VAL A CA 1
ATOM 1261 C C . VAL A 1 168 ? -14.138 2.786 15.418 1.00 90.75 168 VAL A C 1
ATOM 1263 O O . VAL A 1 168 ? -13.319 2.040 14.881 1.00 90.75 168 VAL A O 1
ATOM 1266 N N . CYS A 1 169 ? -15.014 3.520 14.741 1.00 92.56 169 CYS A N 1
ATOM 1267 C CA . CYS A 1 169 ? -15.092 3.540 13.286 1.00 92.56 169 CYS A CA 1
ATOM 1268 C C . CYS A 1 169 ? -14.907 4.958 12.774 1.00 92.56 169 CYS A C 1
ATOM 1270 O O . CYS A 1 169 ? -15.304 5.927 13.427 1.00 92.56 169 CYS A O 1
ATOM 1272 N N . TRP A 1 170 ? -14.247 5.074 11.629 1.00 94.81 170 TRP A N 1
ATOM 1273 C CA . TRP A 1 170 ? -14.023 6.357 10.984 1.00 94.81 170 TRP A CA 1
ATOM 1274 C C . TRP A 1 170 ? -13.823 6.184 9.483 1.00 94.81 170 TRP A C 1
ATOM 1276 O O . TRP A 1 170 ? -13.507 5.101 8.986 1.00 94.81 170 TRP A O 1
ATOM 1286 N N . GLY A 1 171 ? -13.967 7.287 8.758 1.00 92.62 171 GLY A N 1
ATOM 1287 C CA . GLY A 1 171 ? -13.867 7.327 7.307 1.00 92.62 171 GLY A CA 1
ATOM 1288 C C . GLY A 1 171 ? -15.076 8.019 6.708 1.00 92.62 171 GLY A C 1
ATOM 1289 O O . GLY A 1 171 ? -15.579 8.991 7.270 1.00 92.62 171 GLY A O 1
ATOM 1290 N N . ASP A 1 172 ? -15.497 7.545 5.543 1.00 92.81 172 ASP A N 1
ATOM 1291 C CA . ASP A 1 172 ? -16.698 8.037 4.879 1.00 92.81 172 ASP A CA 1
ATOM 1292 C C . ASP A 1 172 ? -17.944 7.814 5.746 1.00 92.81 172 ASP A C 1
ATOM 1294 O O . ASP A 1 172 ? -18.022 6.804 6.436 1.00 92.81 172 ASP A O 1
ATOM 1298 N N . ALA A 1 173 ? -18.912 8.731 5.725 1.00 88.06 173 ALA A N 1
ATOM 1299 C CA . ALA A 1 173 ? -20.085 8.629 6.596 1.00 88.06 173 ALA A CA 1
ATOM 1300 C C . ALA A 1 173 ? -20.920 7.369 6.310 1.00 88.06 173 ALA A C 1
ATOM 1302 O O . ALA A 1 173 ? -21.438 6.767 7.245 1.00 88.06 173 ALA A O 1
ATOM 1303 N N . ASP A 1 174 ? -20.986 6.928 5.049 1.00 86.62 174 ASP A N 1
ATOM 1304 C CA . ASP A 1 174 ? -21.800 5.770 4.665 1.00 86.62 174 ASP A CA 1
ATOM 1305 C C . ASP A 1 174 ? -21.131 4.431 5.029 1.00 86.62 174 ASP A C 1
ATOM 1307 O O . ASP A 1 174 ? -21.805 3.408 5.140 1.00 86.62 174 ASP A O 1
ATOM 1311 N N . ALA A 1 175 ? -19.804 4.418 5.207 1.00 83.69 175 ALA A N 1
ATOM 1312 C CA . ALA A 1 175 ? -19.017 3.201 5.438 1.00 83.69 175 ALA A CA 1
ATOM 1313 C C . ALA A 1 175 ? -18.316 3.147 6.807 1.00 83.69 175 ALA A C 1
ATOM 1315 O O . ALA A 1 175 ? -17.882 2.080 7.238 1.00 83.69 175 ALA A O 1
ATOM 1316 N N . GLY A 1 176 ? -18.129 4.297 7.450 1.00 85.62 176 GLY A N 1
ATOM 1317 C CA . GLY A 1 176 ? -17.318 4.487 8.650 1.00 85.62 176 GLY A CA 1
ATOM 1318 C C . GLY A 1 176 ? -18.110 4.934 9.872 1.00 85.62 176 GLY A C 1
ATOM 1319 O O . GLY A 1 176 ? -17.498 5.154 10.915 1.00 85.62 176 GLY A O 1
ATOM 1320 N N . ASP A 1 177 ? -19.434 5.061 9.769 1.00 88.12 177 ASP A N 1
ATOM 1321 C CA . ASP A 1 177 ? -20.304 5.251 10.927 1.00 88.12 177 ASP A CA 1
ATOM 1322 C C . ASP A 1 177 ? -20.746 3.895 11.492 1.00 88.12 177 ASP A C 1
ATOM 1324 O O . ASP A 1 177 ? -21.371 3.083 10.811 1.00 88.12 177 ASP A O 1
ATOM 1328 N N . CYS A 1 178 ? -20.408 3.647 12.755 1.00 89.75 178 CYS A N 1
ATOM 1329 C CA . CYS A 1 178 ? -20.865 2.477 13.502 1.00 89.75 178 CYS A CA 1
ATOM 1330 C C . CYS A 1 178 ? -21.489 2.843 14.850 1.00 89.75 178 CYS A C 1
ATOM 1332 O O . CYS A 1 178 ? -21.548 2.008 15.752 1.00 89.75 178 CYS A O 1
ATOM 1334 N N . SER A 1 179 ? -21.948 4.088 15.000 1.00 88.12 179 SER A N 1
ATOM 1335 C CA . SER A 1 179 ? -22.539 4.592 16.245 1.00 88.12 179 SER A CA 1
ATOM 1336 C C . SER A 1 179 ? -23.776 3.801 16.694 1.00 88.12 179 SER A C 1
ATOM 1338 O O . SER A 1 179 ? -23.983 3.630 17.895 1.00 88.12 179 SER A O 1
ATOM 1340 N N . ASP A 1 180 ? -24.529 3.239 15.744 1.00 87.31 180 ASP A N 1
ATOM 1341 C CA . ASP A 1 180 ? -25.727 2.427 15.997 1.00 87.31 180 ASP A CA 1
ATOM 1342 C C . ASP A 1 180 ? -25.455 0.907 16.067 1.00 87.31 180 ASP A C 1
ATOM 1344 O O . ASP A 1 180 ? -26.388 0.101 16.147 1.00 87.31 180 ASP A O 1
ATOM 1348 N N . VAL A 1 181 ? -24.186 0.480 16.041 1.00 87.94 181 VAL A N 1
ATOM 1349 C CA . VAL A 1 181 ? -23.807 -0.942 16.028 1.00 87.94 181 VAL A CA 1
ATOM 1350 C C . VAL A 1 181 ? -23.393 -1.413 17.424 1.00 87.94 181 VAL A C 1
ATOM 1352 O O . VAL A 1 181 ? -22.515 -0.842 18.067 1.00 87.94 181 VAL A O 1
ATOM 1355 N N . ASN A 1 182 ? -23.991 -2.513 17.895 1.00 86.81 182 ASN A N 1
ATOM 1356 C CA . ASN A 1 182 ? -23.591 -3.160 19.145 1.00 86.81 182 ASN A CA 1
ATOM 1357 C C . ASN A 1 182 ? -22.510 -4.222 18.893 1.00 86.81 182 ASN A C 1
ATOM 1359 O O . ASN A 1 182 ? -22.778 -5.245 18.266 1.00 86.81 182 ASN A O 1
ATOM 1363 N N . PHE A 1 183 ? -21.317 -4.005 19.446 1.00 88.25 183 PHE A N 1
ATOM 1364 C CA . PHE A 1 183 ? -20.168 -4.906 19.306 1.00 88.25 183 PHE A CA 1
ATOM 1365 C C . PHE A 1 183 ? -20.025 -5.935 20.439 1.00 88.25 183 PHE A C 1
ATOM 1367 O O . PHE A 1 183 ? -19.079 -6.727 20.452 1.00 88.25 183 PHE A O 1
ATOM 1374 N N . THR A 1 184 ? -20.972 -5.984 21.380 1.00 86.38 184 THR A N 1
ATOM 1375 C CA . THR A 1 184 ? -20.936 -6.945 22.491 1.00 86.38 184 THR A CA 1
ATOM 1376 C C . THR A 1 184 ? -21.000 -8.381 21.965 1.00 86.38 184 THR A C 1
ATOM 1378 O O . THR A 1 184 ? -21.979 -8.778 21.337 1.00 86.38 184 THR A O 1
ATOM 1381 N N . GLY A 1 185 ? -19.971 -9.180 22.258 1.00 82.69 185 GLY A N 1
ATOM 1382 C CA . GLY A 1 185 ? -19.902 -10.588 21.854 1.00 82.69 185 GLY A CA 1
ATOM 1383 C C . GLY A 1 185 ? -19.542 -10.821 20.382 1.00 82.69 185 GLY A C 1
ATOM 1384 O O . GLY A 1 185 ? -19.594 -11.963 19.929 1.00 82.69 185 GLY A O 1
ATOM 1385 N N . VAL A 1 186 ? -19.157 -9.777 19.639 1.00 84.19 186 VAL A N 1
ATOM 1386 C CA . VAL A 1 186 ? -18.674 -9.916 18.259 1.00 84.19 186 VAL A CA 1
ATOM 1387 C C . VAL A 1 186 ? -17.314 -10.614 18.252 1.00 84.19 186 VAL A C 1
ATOM 1389 O O . VAL A 1 186 ? -16.337 -10.128 18.820 1.00 84.19 186 VAL A O 1
ATOM 1392 N N . THR A 1 187 ? -17.243 -11.763 17.581 1.00 75.00 187 THR A N 1
ATOM 1393 C CA . THR A 1 187 ? -16.004 -12.544 17.430 1.00 75.00 187 THR A CA 1
ATOM 1394 C C . THR A 1 187 ? -15.323 -12.320 16.084 1.00 75.00 187 THR A C 1
ATOM 1396 O O . THR A 1 187 ? -14.112 -12.503 15.974 1.00 75.00 187 THR A O 1
ATOM 1399 N N . GLU A 1 188 ? -16.082 -11.900 15.072 1.00 76.75 188 GLU A N 1
ATOM 1400 C CA . GLU A 1 188 ? -15.617 -11.720 13.700 1.00 76.75 188 GLU A CA 1
ATOM 1401 C C . GLU A 1 188 ? -16.279 -10.491 13.069 1.00 76.75 188 GLU A C 1
ATOM 1403 O O . GLU A 1 188 ? -17.474 -10.259 13.244 1.00 76.75 188 GLU A O 1
ATOM 1408 N N . VAL A 1 189 ? -15.490 -9.714 12.326 1.00 81.00 189 VAL A N 1
ATOM 1409 C CA . VAL A 1 189 ? -15.961 -8.614 11.480 1.00 81.00 189 VAL A CA 1
ATOM 1410 C C . VAL A 1 189 ? -15.453 -8.887 10.072 1.00 81.00 189 VAL A C 1
ATOM 1412 O O . VAL A 1 189 ? -14.257 -9.110 9.871 1.00 81.00 189 VAL A O 1
ATOM 1415 N N . VAL A 1 190 ? -16.366 -8.878 9.105 1.00 77.38 190 VAL A N 1
ATOM 1416 C CA . VAL A 1 190 ? -16.072 -9.121 7.691 1.00 77.38 190 VAL A CA 1
ATOM 1417 C C . VAL A 1 190 ? -16.305 -7.820 6.933 1.00 77.38 190 VAL A C 1
ATOM 1419 O O . VAL A 1 190 ? -17.369 -7.221 7.064 1.00 77.38 190 VAL A O 1
ATOM 1422 N N . SER A 1 191 ? -15.321 -7.390 6.147 1.00 68.81 191 SER A N 1
ATOM 1423 C CA . SER A 1 191 ? -15.478 -6.317 5.164 1.00 68.81 191 SER A CA 1
ATOM 1424 C C . SER A 1 191 ? -15.415 -6.903 3.756 1.00 68.81 191 SER A C 1
ATOM 1426 O O . SER A 1 191 ? -14.605 -7.795 3.477 1.00 68.81 191 SER A O 1
ATOM 1428 N N . ASP A 1 192 ? -16.289 -6.435 2.868 1.00 57.66 192 ASP A N 1
ATOM 1429 C CA . ASP A 1 192 ? -16.144 -6.670 1.438 1.00 57.66 192 ASP A CA 1
ATOM 1430 C C . ASP A 1 192 ? -15.077 -5.726 0.857 1.00 57.66 192 ASP A C 1
ATOM 1432 O O . ASP A 1 192 ? -14.831 -4.623 1.353 1.00 57.66 192 ASP A O 1
ATOM 1436 N N . ARG A 1 193 ? -14.344 -6.235 -0.138 1.00 46.19 193 ARG A N 1
ATOM 1437 C CA . ARG A 1 193 ? -13.245 -5.520 -0.802 1.00 46.19 193 ARG A CA 1
ATOM 1438 C C . ARG A 1 193 ? -13.749 -4.621 -1.917 1.00 46.19 193 ARG A C 1
ATOM 1440 O O . ARG A 1 193 ? -14.613 -5.092 -2.687 1.00 46.19 193 ARG A O 1
#

Foldseek 3Di:
DDDAAADDQQLVRDCPPPDLPQFPDKDHAQRKIKTANQQAQDIAIAHHQLQPSDDPPPGRHQFDDWDHANFKIWTARQPWQDIAIGHNQQQTRDDVPGGCHQQPDWDAANRKIWTARLVAQDIQMGHHCALQGAHRVVVVVDRGDSQWDWDDYNFKIKTARQVVLDIAITGHPVGGDCVVPGSHPPPDDDYDD

Mean predicted aligned error: 4.23 Å

Radius of gyration: 17.5 Å; Cα contacts (8 Å, |Δi|>4): 511; chains: 1; bounding box: 44×32×50 Å

Nearest PDB structures (foldseek):
  4d4p-assembly1_G  TM=6.257E-01  e=3.247E-04  Saccharomyces cerevisiae
  4x33-assembly1_B  TM=6.273E-01  e=5.652E-04  Saccharomyces cerevisiae S288C
  4d4o-assembly1_A-2  TM=6.250E-01  e=4.284E-04  Saccharomyces cerevisiae
  4d4o-assembly1_B-2  TM=6.223E-01  e=1.713E-03  Saccharomyces cerevisiae
  4d4p-assembly1_E  TM=6.110E-01  e=1.621E-03  Saccharomyces cerevisiae

pLDDT: mean 91.93, std 7.61, range [46.19, 98.75]

Organism: NCBI:txid327968

Sequence (193 aa):
GTVTCWGDPAAGGDCRDLDLAGTTDIYSTYHAFVALNRNTGKATCWGDPTWGGDCSGLNFTGISTIYSTRYAFLAVSKTDGRTVCWGERKKGGDCEGLNLLGFDDIHSSWGVFLAHNPQTGAVRCWGSHRAYYGDMRACSSHNFSADVTIHSSPHAFLALDRQAGTAVCWGDADAGDCSDVNFTGVTEVVSDR

Solvent-accessible surface area (backbone atoms only — not comparable to full-atom values): 10186 Å² total; per-residue (Å²): 135,86,89,85,56,64,74,57,54,67,43,33,13,57,53,90,90,56,90,63,80,78,52,72,45,76,49,59,30,77,30,7,29,38,37,31,16,61,90,71,22,55,68,51,45,36,32,30,52,66,25,26,10,54,54,84,94,63,84,39,67,68,32,71,48,74,49,52,19,44,29,5,32,39,34,35,15,80,88,77,6,48,58,50,43,34,26,30,45,64,19,29,12,51,52,86,92,48,69,47,61,74,42,80,47,76,48,45,16,37,13,14,39,39,35,31,16,65,88,74,18,49,72,49,50,37,33,16,77,46,36,69,22,29,13,23,61,60,59,68,71,59,86,56,61,37,73,47,47,80,48,53,27,56,25,12,37,36,40,36,31,64,88,80,26,42,71,52,52,37,30,18,73,93,69,10,66,52,88,90,58,85,41,69,87,58,87,78,85,88,68,72,129

InterPro domains:
  IPR009091 Regulator of chromosome condensation 1/beta-lactamase-inhibitor protein II [G3DSA:2.130.10.30] (1-191)
  IPR009091 Regulator of chromosome condensation 1/beta-lactamase-inhibitor protein II [SSF50985] (1-179)